Protein AF-A0A392P829-F1 (afdb_monomer_lite)

Secondary structure (DSSP, 8-state):
-HHHHHTSTTS-TT---TTS--HHHHHHTSPSSHHHHHHHHHHHHTT---GGGTT---HHHHHHHHHHHHHHHHHHHHHHHHHHHHHHHHHHHHHHHHHHHHHHHHHHHHHHHHHHHHHHHHHHHH--TT-B--SSTTTTSBTTTT-HHHHHHHHHHHHHHHHHHHHHHHHHHHHHHHHHHHHHTT--

Sequence (188 aa):
IVSLLLSYSAVDVNAINKQQETALDLADKLPYGSSALEIQEALSEYGAKYARHVGKVDEAMELKRTVSDIKHEVQSQLIQNEKTRRRVSGIAKELKKLHREAVQNTINSVTVVAVLFASIAFLAIFNLPGQYIMEGPQAGKSNIADHVGFQIFCLLNSTSLFISLAVVVVQITLVAWDTRAQRQIVSV

Radius of gyration: 49.57 Å; chains: 1; bounding box: 92×57×124 Å

pLDDT: mean 85.17, std 9.25, range [45.5, 96.69]

InterPro domains:
  IPR026961 PGG domain [PF13962] (101-184)

Foldseek 3Di:
DLLVLLVDPPDDQADADPVLFGQLNVLVPDPDDPVSVVNNVSSVVSPYDTSVCVPPDVVVVVVVVVVVVVVVVVVVVVVVVVVVVVVVVVVVVVVVVVVVVVVVVVLVVLLVVLVVLLVVLVCQQPPDPPFADCDDPRGGDGVCNPPPVVVVSNVVSVVSNVVSVVSNVVSVVVVVVVVVVVVVVVVD

Structure (mmCIF, N/CA/C/O backbone):
data_AF-A0A392P829-F1
#
_entry.id   AF-A0A392P829-F1
#
loop_
_atom_site.group_PDB
_atom_site.id
_atom_site.type_symbol
_atom_site.label_atom_id
_atom_site.label_alt_id
_atom_site.label_comp_id
_atom_site.label_asym_id
_atom_site.label_entity_id
_atom_site.label_seq_id
_atom_site.pdbx_PDB_ins_code
_atom_site.Cartn_x
_atom_site.Cartn_y
_atom_site.Cartn_z
_atom_site.occupancy
_atom_site.B_iso_or_equiv
_atom_site.auth_seq_id
_atom_site.auth_comp_id
_atom_site.auth_asym_id
_atom_site.auth_atom_id
_atom_site.pdbx_PDB_model_num
ATOM 1 N N . ILE A 1 1 ? -38.960 -25.875 75.905 1.00 76.88 1 ILE A N 1
ATOM 2 C CA . ILE A 1 1 ? -38.780 -27.120 75.108 1.00 76.88 1 ILE A CA 1
ATOM 3 C C . ILE A 1 1 ? -38.638 -26.796 73.623 1.00 76.88 1 ILE A C 1
ATOM 5 O O . ILE A 1 1 ? -37.625 -27.171 73.057 1.00 76.88 1 ILE A O 1
ATOM 9 N N . VAL A 1 2 ? -39.574 -26.058 73.008 1.00 79.75 2 VAL A N 1
ATOM 10 C CA . VAL A 1 2 ? -39.506 -25.691 71.574 1.00 79.75 2 VAL A CA 1
ATOM 11 C C . VAL A 1 2 ? -38.207 -24.956 71.213 1.00 79.75 2 VAL A C 1
ATOM 13 O O . VAL A 1 2 ? -37.485 -25.420 70.340 1.00 79.75 2 VAL A O 1
ATOM 16 N N . SER A 1 3 ? -37.823 -23.910 71.952 1.00 81.62 3 SER A N 1
ATOM 17 C CA . SER A 1 3 ? -36.565 -23.176 71.712 1.00 81.62 3 SER A CA 1
ATOM 18 C C . SER A 1 3 ? -35.307 -24.044 71.872 1.00 81.62 3 SER A C 1
ATOM 20 O O . SER A 1 3 ? -34.310 -23.825 71.197 1.00 81.62 3 SER A O 1
ATOM 22 N N . LEU A 1 4 ? -35.358 -25.067 72.737 1.00 83.56 4 LEU A N 1
ATOM 23 C CA . LEU A 1 4 ? -34.261 -26.026 72.901 1.00 83.56 4 LEU A CA 1
ATOM 24 C C . LEU A 1 4 ? -34.166 -26.958 71.687 1.00 83.56 4 LEU A C 1
ATOM 26 O O . LEU A 1 4 ? -33.070 -27.216 71.210 1.00 83.56 4 LEU A O 1
ATOM 30 N N . LEU A 1 5 ? -35.299 -27.430 71.161 1.00 83.25 5 LEU A N 1
ATOM 31 C CA . LEU A 1 5 ? -35.329 -28.247 69.945 1.00 83.25 5 LEU A CA 1
ATOM 32 C C . LEU A 1 5 ? -34.830 -27.464 68.721 1.00 83.25 5 LEU A C 1
ATOM 34 O O . LEU A 1 5 ? -34.065 -28.013 67.939 1.00 83.25 5 LEU A O 1
ATOM 38 N N . LEU A 1 6 ? -35.182 -26.179 68.604 1.00 84.38 6 LEU A N 1
ATOM 39 C CA . LEU A 1 6 ? -34.715 -25.299 67.522 1.00 84.38 6 LEU A CA 1
ATOM 40 C C . LEU A 1 6 ? -33.205 -25.009 67.576 1.00 84.38 6 LEU A C 1
ATOM 42 O O . LEU A 1 6 ? -32.605 -24.702 66.551 1.00 84.38 6 LEU A O 1
ATOM 46 N N . SER A 1 7 ? -32.569 -25.162 68.742 1.00 82.75 7 SER A N 1
ATOM 47 C CA . SER A 1 7 ? -31.115 -24.999 68.879 1.00 82.75 7 SER A CA 1
ATOM 48 C C . SER A 1 7 ? -30.298 -26.143 68.257 1.00 82.75 7 SER A C 1
ATOM 50 O O . SER A 1 7 ? -29.097 -25.991 68.028 1.00 82.75 7 SER A O 1
ATOM 52 N N . TYR A 1 8 ? -30.926 -27.287 67.957 1.00 84.81 8 TYR A N 1
ATOM 53 C CA . TYR A 1 8 ? -30.261 -28.419 67.315 1.00 8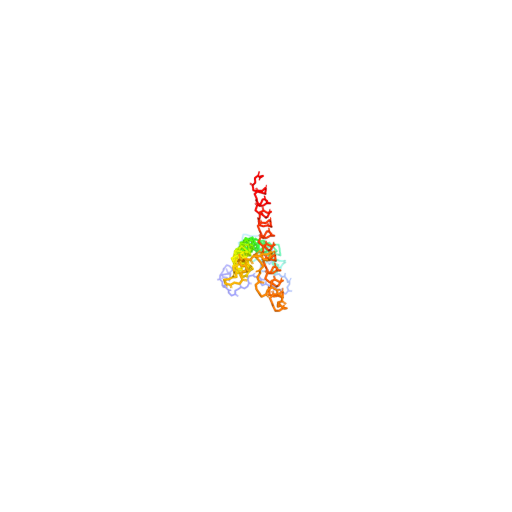4.81 8 TYR A CA 1
ATOM 54 C C . TYR A 1 8 ? -30.299 -28.284 65.790 1.00 84.81 8 TYR A C 1
ATOM 56 O O . TYR A 1 8 ? -31.361 -28.313 65.177 1.00 84.81 8 TYR A O 1
ATOM 64 N N . SER A 1 9 ? -29.124 -28.266 65.157 1.00 76.50 9 SER A N 1
ATOM 65 C CA . SER A 1 9 ? -28.976 -28.170 63.694 1.00 76.50 9 SER A CA 1
ATOM 66 C C . SER A 1 9 ? -29.565 -29.347 62.904 1.00 76.50 9 SER A C 1
ATOM 68 O O . SER A 1 9 ? -29.725 -29.249 61.691 1.00 76.50 9 SER A O 1
ATOM 70 N N . ALA A 1 10 ? -29.879 -30.461 63.571 1.00 81.06 10 ALA A N 1
ATOM 71 C CA . ALA A 1 10 ? -30.490 -31.643 62.963 1.00 81.06 10 ALA A CA 1
ATOM 72 C C . ALA A 1 10 ? -32.021 -31.543 62.820 1.00 81.06 10 ALA A C 1
ATOM 74 O O . ALA A 1 10 ? -32.633 -32.421 62.214 1.00 81.06 10 ALA A O 1
ATOM 75 N N . VAL A 1 11 ? -32.651 -30.518 63.402 1.00 82.62 11 VAL A N 1
ATOM 76 C CA . VAL A 1 11 ? -34.103 -30.335 63.350 1.00 82.62 11 VAL A CA 1
ATOM 77 C C . VAL A 1 11 ? -34.470 -29.538 62.102 1.00 82.62 11 VAL A C 1
ATOM 79 O O . VAL A 1 11 ? -34.111 -28.371 61.967 1.00 82.62 11 VAL A O 1
ATOM 82 N N . ASP A 1 12 ? -35.218 -30.163 61.192 1.00 84.44 12 ASP A N 1
ATOM 83 C CA . ASP A 1 12 ? -35.792 -29.470 60.039 1.00 84.44 12 ASP A CA 1
ATOM 84 C C . ASP A 1 12 ? -37.014 -28.645 60.470 1.00 84.44 12 ASP A C 1
ATOM 86 O O . ASP A 1 12 ? -38.116 -29.161 60.664 1.00 84.44 12 ASP A O 1
ATOM 90 N N . VAL A 1 13 ? -36.798 -27.338 60.619 1.00 83.38 13 VAL A N 1
ATOM 91 C CA . VAL A 1 13 ? -37.810 -26.352 61.031 1.00 83.38 13 VAL A CA 1
ATOM 92 C C . VAL A 1 13 ? -38.953 -26.231 60.008 1.00 83.38 13 VAL A C 1
ATOM 94 O O . VAL A 1 13 ? -40.067 -25.839 60.360 1.00 83.38 13 VAL A O 1
ATOM 97 N N . ASN A 1 14 ? -38.707 -26.598 58.748 1.00 85.44 14 ASN A N 1
ATOM 98 C CA . ASN A 1 14 ? -39.668 -26.503 57.650 1.00 85.44 14 ASN A CA 1
ATOM 99 C C . ASN A 1 14 ? -40.247 -27.867 57.238 1.00 85.44 14 ASN A C 1
ATOM 101 O O . ASN A 1 14 ? -40.863 -27.970 56.174 1.00 85.44 14 ASN A O 1
ATOM 105 N N . ALA A 1 15 ? -40.096 -28.899 58.076 1.00 84.81 15 ALA A N 1
ATOM 106 C CA . ALA A 1 15 ? -40.689 -30.209 57.840 1.00 84.81 15 ALA A CA 1
ATOM 107 C C . ALA A 1 15 ? -42.222 -30.118 57.725 1.00 84.81 15 ALA A C 1
ATOM 109 O O . ALA A 1 15 ? -42.894 -29.481 58.541 1.00 84.81 15 ALA A O 1
ATOM 110 N N . ILE A 1 16 ? -42.777 -30.790 56.714 1.00 86.62 16 ILE A N 1
ATOM 111 C CA . ILE A 1 16 ? -44.212 -30.799 56.411 1.00 86.62 16 ILE A CA 1
ATOM 112 C C . ILE A 1 16 ? -44.807 -32.143 56.848 1.00 86.62 16 ILE A C 1
ATOM 114 O O . ILE A 1 16 ? -44.311 -33.208 56.474 1.00 86.62 16 ILE A O 1
ATOM 118 N N . ASN A 1 17 ? -45.879 -32.113 57.640 1.00 87.38 17 ASN A N 1
ATOM 119 C CA . ASN A 1 17 ? -46.568 -33.324 58.093 1.00 87.38 17 ASN A CA 1
ATOM 120 C C . ASN A 1 17 ? -47.495 -33.923 56.998 1.00 87.38 17 ASN A C 1
ATOM 122 O O . ASN A 1 17 ? -47.690 -33.355 55.924 1.00 87.38 17 ASN A O 1
ATOM 126 N N . LYS A 1 18 ? -48.142 -35.070 57.273 1.00 87.56 18 LYS A N 1
ATOM 127 C CA . LYS A 1 18 ? -49.100 -35.712 56.336 1.00 87.56 18 LYS A CA 1
ATOM 128 C C . LYS A 1 18 ? -50.344 -34.862 56.017 1.00 87.56 18 LYS A C 1
ATOM 130 O O . LYS A 1 18 ? -51.079 -35.204 55.097 1.00 87.56 18 LYS A O 1
ATOM 135 N N . GLN A 1 19 ? -50.588 -33.802 56.781 1.00 83.75 19 GLN A N 1
ATOM 136 C CA . GLN A 1 19 ? -51.707 -32.870 56.625 1.00 83.75 19 GLN A CA 1
ATOM 137 C C . GLN A 1 19 ? -51.296 -31.592 55.875 1.00 83.75 19 GLN A C 1
ATOM 139 O O . GLN A 1 19 ? -52.116 -30.695 55.743 1.00 83.75 19 GLN A O 1
ATOM 144 N N . GLN A 1 20 ? -50.070 -31.533 55.334 1.00 83.81 20 GLN A N 1
ATOM 145 C CA . GLN A 1 20 ? -49.511 -30.368 54.637 1.00 83.81 20 GLN A CA 1
ATOM 146 C C . GLN A 1 20 ? -49.292 -29.142 55.537 1.00 83.81 20 GLN A C 1
ATOM 148 O O . GLN A 1 20 ? -49.464 -28.010 55.100 1.00 83.81 20 GLN A O 1
ATOM 153 N N . GLU A 1 21 ? -48.882 -29.360 56.786 1.00 87.06 21 GLU A N 1
ATOM 154 C CA . GLU A 1 21 ? -48.685 -28.294 57.775 1.00 87.06 21 GLU A CA 1
ATOM 155 C C . GLU A 1 21 ? -47.253 -28.317 58.314 1.00 87.06 21 GLU A C 1
ATOM 157 O O . GLU A 1 21 ? -46.703 -29.393 58.579 1.00 87.06 21 GLU A O 1
ATOM 162 N N . THR A 1 22 ? -46.654 -27.134 58.478 1.00 89.44 22 THR A N 1
ATOM 163 C CA . THR A 1 22 ? -45.371 -26.958 59.173 1.00 89.44 22 THR A CA 1
ATOM 164 C C . THR A 1 22 ? -45.576 -26.646 60.652 1.00 89.44 22 THR A C 1
ATOM 166 O O . THR A 1 22 ? -46.690 -26.397 61.119 1.00 89.44 22 THR A O 1
ATOM 169 N N . ALA A 1 23 ? -44.477 -26.611 61.412 1.00 87.81 23 ALA A N 1
ATOM 170 C CA . ALA A 1 23 ? -44.496 -26.184 62.810 1.00 87.81 23 ALA A CA 1
ATOM 171 C C . ALA A 1 23 ? -45.133 -24.790 62.999 1.00 87.81 23 ALA A C 1
ATOM 173 O O . ALA A 1 23 ? -45.794 -24.560 64.010 1.00 87.81 23 ALA A O 1
ATOM 174 N N . LEU A 1 24 ? -44.992 -23.889 62.016 1.00 87.44 24 LEU A N 1
ATOM 175 C CA . LEU A 1 24 ? -45.585 -22.550 62.056 1.00 87.44 24 LEU A CA 1
ATOM 176 C C . LEU A 1 24 ? -47.102 -22.570 61.791 1.00 87.44 24 LEU A C 1
ATOM 178 O O . LEU A 1 24 ? -47.838 -21.881 62.491 1.00 87.44 24 LEU A O 1
ATOM 182 N N . ASP A 1 25 ? -47.580 -23.399 60.849 1.00 87.50 25 ASP A N 1
ATOM 183 C CA . ASP A 1 25 ? -49.023 -23.602 60.611 1.00 87.50 25 ASP A CA 1
ATOM 184 C C . ASP A 1 25 ? -49.720 -24.190 61.854 1.00 87.50 25 ASP A C 1
ATOM 186 O O . ASP A 1 25 ? -50.855 -23.836 62.172 1.00 87.50 25 ASP A O 1
ATOM 190 N N . LEU A 1 26 ? -49.037 -25.082 62.580 1.00 87.06 26 LEU A N 1
ATOM 191 C CA . LEU A 1 26 ? -49.548 -25.679 63.817 1.00 87.06 26 LEU A CA 1
ATOM 192 C C . LEU A 1 26 ? -49.546 -24.689 64.987 1.00 87.06 26 LEU A C 1
ATOM 194 O O . LEU A 1 26 ? -50.484 -24.692 65.783 1.00 87.06 26 LEU A O 1
ATOM 198 N N . ALA A 1 27 ? -48.523 -23.837 65.085 1.00 86.44 27 ALA A N 1
ATOM 199 C CA . ALA A 1 27 ? -48.444 -22.805 66.115 1.00 86.44 27 ALA A CA 1
ATOM 200 C C . ALA A 1 27 ? -49.559 -21.753 65.973 1.00 86.44 27 ALA A C 1
ATOM 202 O O . ALA A 1 27 ? -50.064 -21.270 66.981 1.00 86.44 27 ALA A O 1
ATOM 203 N N . ASP A 1 28 ? -49.990 -21.455 64.744 1.00 85.62 28 ASP A N 1
ATOM 204 C CA . ASP A 1 28 ? -51.083 -20.513 64.453 1.00 85.62 28 ASP A CA 1
ATOM 205 C C . ASP A 1 28 ? -52.478 -21.033 64.835 1.00 85.62 28 ASP A C 1
ATOM 207 O O . ASP A 1 28 ? -53.409 -20.263 65.050 1.00 85.62 28 ASP A O 1
ATOM 211 N N . LYS A 1 29 ? -52.626 -22.353 64.984 1.00 86.31 29 LYS A N 1
ATOM 212 C CA . LYS A 1 29 ? -53.879 -22.988 65.423 1.00 86.31 29 LYS A CA 1
ATOM 213 C C . LYS A 1 29 ? -54.013 -23.097 66.940 1.00 86.31 29 LYS A C 1
ATOM 215 O O . LYS A 1 29 ? -55.047 -23.566 67.424 1.00 86.31 29 LYS A O 1
ATOM 220 N N . LEU A 1 30 ? -52.978 -22.730 67.695 1.00 83.75 30 LEU A N 1
ATOM 221 C CA . LEU A 1 30 ? -53.036 -22.747 69.152 1.00 83.75 30 LEU A CA 1
ATOM 222 C C . LEU A 1 30 ? -53.968 -21.633 69.658 1.00 83.75 30 LEU A C 1
ATOM 224 O O . LEU A 1 30 ? -54.025 -20.555 69.069 1.00 83.75 30 LEU A O 1
ATOM 228 N N . PRO A 1 31 ? -54.707 -21.865 70.757 1.00 78.31 31 PRO A N 1
ATOM 229 C CA . PRO A 1 31 ? -55.539 -20.829 71.353 1.00 78.31 31 PRO A CA 1
ATOM 230 C C . PRO A 1 31 ? -54.678 -19.629 71.766 1.00 78.31 31 PRO A C 1
ATOM 232 O O . PRO A 1 31 ? -53.602 -19.801 72.342 1.00 78.31 31 PRO A O 1
ATOM 235 N N . TYR A 1 32 ? -55.168 -18.419 71.479 1.00 72.38 32 TYR A N 1
ATOM 236 C CA . TYR A 1 32 ? -54.452 -17.173 71.752 1.00 72.38 32 TYR A CA 1
ATOM 237 C C . TYR A 1 32 ? -53.998 -17.090 73.215 1.00 72.38 32 TYR A C 1
ATOM 239 O O . TYR A 1 32 ? -54.808 -17.057 74.141 1.00 72.38 32 TYR A O 1
ATOM 247 N N . GLY A 1 33 ? -52.682 -17.030 73.404 1.00 77.19 33 GLY A N 1
ATOM 248 C CA . GLY A 1 33 ? -52.022 -16.902 74.696 1.00 77.19 33 GLY A CA 1
ATOM 249 C C . GLY A 1 33 ? -50.576 -16.447 74.512 1.00 77.19 33 GLY A C 1
ATOM 250 O O . GLY A 1 33 ? -50.010 -16.600 73.429 1.00 77.19 33 GLY A O 1
ATOM 251 N N . SER A 1 34 ? -49.968 -15.900 75.568 1.00 76.75 34 SER A N 1
ATOM 252 C CA . SER A 1 34 ? -48.567 -15.443 75.555 1.00 76.75 34 SER A CA 1
ATOM 253 C C . SER A 1 34 ? -47.605 -16.536 75.082 1.00 76.75 34 SER A C 1
ATOM 255 O O . SER A 1 34 ? -46.725 -16.279 74.270 1.00 76.75 34 SER A O 1
ATOM 257 N N . SER A 1 35 ? -47.848 -17.784 75.485 1.00 79.44 35 SER A N 1
ATOM 258 C CA . SER A 1 35 ? -47.040 -18.932 75.069 1.00 79.44 35 SER A CA 1
ATOM 259 C C . SER A 1 35 ? -47.159 -19.275 73.579 1.00 79.44 35 SER A C 1
ATOM 261 O O . SER A 1 35 ? -46.200 -19.778 73.007 1.00 79.44 35 SER A O 1
ATOM 263 N N . ALA A 1 36 ? -48.302 -19.019 72.932 1.00 82.19 36 ALA A N 1
ATOM 264 C CA . ALA A 1 36 ? -48.454 -19.259 71.493 1.00 82.19 36 ALA A CA 1
ATOM 265 C C . ALA A 1 36 ? -47.659 -18.227 70.676 1.00 82.19 36 ALA A C 1
ATOM 267 O O . ALA A 1 36 ? -46.981 -18.597 69.720 1.00 82.19 36 ALA A O 1
ATOM 268 N N . LEU A 1 37 ? -47.674 -16.962 71.113 1.00 82.88 37 LEU A N 1
ATOM 269 C CA . LEU A 1 37 ? -46.888 -15.884 70.507 1.00 82.88 37 LEU A CA 1
ATOM 270 C C . LEU A 1 37 ? -45.381 -16.126 70.651 1.00 82.88 37 LEU A C 1
ATOM 272 O O . LEU A 1 37 ? -44.668 -16.038 69.659 1.00 82.88 37 LEU A O 1
ATOM 276 N N . GLU A 1 38 ? -44.909 -16.516 71.839 1.00 84.81 38 GLU A N 1
ATOM 277 C CA . GLU A 1 38 ? -43.493 -16.854 72.066 1.00 84.81 38 GLU A CA 1
ATOM 278 C C . GLU A 1 38 ? -43.026 -18.023 71.181 1.00 84.81 38 GLU A C 1
ATOM 280 O O . GLU A 1 38 ? -41.905 -18.027 70.673 1.00 84.81 38 GLU A O 1
ATOM 285 N N . ILE A 1 39 ? -43.890 -19.022 70.963 1.00 85.31 39 ILE A N 1
ATOM 286 C CA . ILE A 1 39 ? -43.594 -20.157 70.080 1.00 85.31 39 ILE A CA 1
ATOM 287 C C . ILE A 1 39 ? -43.548 -19.713 68.613 1.00 85.31 39 ILE A C 1
ATOM 289 O O . ILE A 1 39 ? -42.640 -20.122 67.891 1.00 85.31 39 ILE A O 1
ATOM 293 N N . GLN A 1 40 ? -44.494 -18.885 68.163 1.00 85.62 40 GLN A N 1
ATOM 294 C CA . GLN A 1 40 ? -44.505 -18.353 66.797 1.00 85.62 40 GLN A CA 1
ATOM 295 C C . GLN A 1 40 ? -43.294 -17.460 66.518 1.00 85.62 40 GLN A C 1
ATOM 297 O O . GLN A 1 40 ? -42.677 -17.585 65.461 1.00 85.62 40 GLN A O 1
ATOM 302 N N . GLU A 1 41 ? -42.935 -16.597 67.466 1.00 84.75 41 GLU A N 1
ATOM 303 C CA . GLU A 1 41 ? -41.777 -15.713 67.367 1.00 84.75 41 GLU A CA 1
ATOM 304 C C . GLU A 1 41 ? -40.480 -16.525 67.289 1.00 84.75 41 GLU A C 1
ATOM 306 O O . GLU A 1 41 ? -39.714 -16.353 66.341 1.00 84.75 41 GLU A O 1
ATOM 311 N N . ALA A 1 42 ? -40.295 -17.500 68.187 1.00 85.75 42 ALA A N 1
ATOM 312 C CA . ALA A 1 42 ? -39.140 -18.394 68.152 1.00 85.75 42 ALA A CA 1
ATOM 313 C C . ALA A 1 42 ? -39.072 -19.211 66.848 1.00 85.75 42 ALA A C 1
ATOM 315 O O . ALA A 1 42 ? -38.002 -19.384 66.276 1.00 85.75 42 ALA A O 1
ATOM 316 N N . LEU A 1 43 ? -40.200 -19.705 66.329 1.00 86.88 43 LEU A N 1
ATOM 317 C CA . LEU A 1 43 ? -40.224 -20.410 65.043 1.00 86.88 43 LEU A CA 1
ATOM 318 C C . LEU A 1 43 ? -39.859 -19.477 63.877 1.00 86.88 43 LEU A C 1
ATOM 320 O O . LEU A 1 43 ? -39.084 -19.864 63.002 1.00 86.88 43 LEU A O 1
ATOM 324 N N . SER A 1 44 ? -40.370 -18.245 63.873 1.00 84.94 44 SER A N 1
ATOM 325 C CA . SER A 1 44 ? -40.066 -17.248 62.842 1.00 84.94 44 SER A CA 1
ATOM 326 C C . SER A 1 44 ? -38.596 -16.821 62.862 1.00 84.94 44 SER A C 1
ATOM 328 O O . SER A 1 44 ? -37.996 -16.655 61.800 1.00 84.94 44 SER A O 1
ATOM 330 N N . GLU A 1 45 ? -38.002 -16.664 64.046 1.00 84.81 45 GLU A N 1
ATOM 331 C CA . GLU A 1 45 ? -36.594 -16.291 64.222 1.00 84.81 45 GLU A CA 1
ATOM 332 C C . GLU A 1 45 ? -35.646 -17.357 63.649 1.00 84.81 45 GLU A C 1
ATOM 334 O O . GLU A 1 45 ? -34.650 -17.034 63.003 1.00 84.81 45 GLU A O 1
ATOM 339 N N . TYR A 1 46 ? -36.012 -18.635 63.782 1.00 83.88 46 TYR A N 1
ATOM 340 C CA . TYR A 1 46 ? -35.269 -19.768 63.219 1.00 83.88 46 TYR A CA 1
ATOM 341 C C . TYR A 1 46 ? -35.637 -20.082 61.754 1.00 83.88 46 TYR A C 1
ATOM 343 O O . TYR A 1 46 ? -35.251 -21.121 61.217 1.00 83.88 46 TYR A O 1
ATOM 351 N N . GLY A 1 47 ? -36.357 -19.183 61.071 1.00 81.69 47 GLY A N 1
ATOM 352 C CA . GLY A 1 47 ? -36.637 -19.285 59.637 1.00 81.69 47 GLY A CA 1
ATOM 353 C C . GLY A 1 47 ? -37.740 -20.282 59.262 1.00 81.69 47 GLY A C 1
ATOM 354 O O . GLY A 1 47 ? -37.761 -20.759 58.119 1.00 81.69 47 GLY A O 1
ATOM 355 N N . ALA A 1 48 ? -38.651 -20.597 60.192 1.00 84.50 48 ALA A N 1
ATOM 356 C CA . ALA A 1 48 ? -39.854 -21.366 59.891 1.00 84.50 48 ALA A CA 1
ATOM 357 C C . ALA A 1 48 ? -40.737 -20.613 58.893 1.00 84.50 48 ALA A C 1
ATOM 359 O O . ALA A 1 48 ? -40.983 -19.412 59.012 1.00 84.50 48 ALA A O 1
ATOM 360 N N . LYS A 1 49 ? -41.261 -21.336 57.912 1.00 84.50 49 LYS A N 1
ATOM 361 C CA . LYS A 1 49 ? -42.211 -20.838 56.923 1.00 84.50 49 LYS A CA 1
ATOM 362 C C . LYS A 1 49 ? -43.492 -21.658 57.011 1.00 84.50 49 LYS A C 1
ATOM 364 O O . LYS A 1 49 ? -43.469 -22.843 57.331 1.00 84.50 49 LYS A O 1
ATOM 369 N N . TYR A 1 50 ? -44.619 -21.038 56.679 1.00 83.12 50 TYR A N 1
ATOM 370 C CA . TYR A 1 50 ? -45.867 -21.764 56.425 1.00 83.12 50 TYR A CA 1
ATOM 371 C C . TYR A 1 50 ? -45.674 -22.748 55.263 1.00 83.12 50 TYR A C 1
ATOM 373 O O . TYR A 1 50 ? -44.961 -22.415 54.311 1.00 83.12 50 TYR A O 1
ATOM 381 N N . ALA A 1 51 ? -46.346 -23.902 55.278 1.00 80.88 51 ALA A N 1
ATOM 382 C CA . ALA A 1 51 ? -46.193 -24.957 54.268 1.00 80.88 51 ALA A CA 1
ATOM 383 C C . ALA A 1 51 ? -46.318 -24.441 52.824 1.00 80.88 51 ALA A C 1
ATOM 385 O O . ALA A 1 51 ? -45.535 -24.803 51.951 1.00 80.88 51 ALA A O 1
ATOM 386 N N . ARG A 1 52 ? -47.227 -23.486 52.583 1.00 75.38 52 ARG A N 1
ATOM 387 C CA . ARG A 1 52 ? -47.438 -22.816 51.281 1.00 75.38 52 ARG A CA 1
ATOM 388 C C . ARG A 1 52 ? -46.254 -21.984 50.756 1.00 75.38 52 ARG A C 1
ATOM 390 O O . ARG A 1 52 ? -46.295 -21.543 49.603 1.00 75.38 52 ARG A O 1
ATOM 397 N N . HIS A 1 53 ? -45.261 -21.709 51.600 1.00 72.50 53 HIS A N 1
ATOM 398 C CA . HIS A 1 53 ? -44.060 -20.918 51.310 1.00 72.50 53 HIS A CA 1
ATOM 399 C C . HIS A 1 53 ? -42.763 -21.733 51.461 1.00 72.50 53 HIS A C 1
ATOM 401 O O . HIS A 1 53 ? -41.691 -21.239 51.107 1.00 72.50 53 HIS A O 1
ATOM 407 N N . VAL A 1 54 ? -42.839 -22.970 51.963 1.00 74.94 54 VAL A N 1
ATOM 408 C CA . VAL A 1 54 ? -41.712 -23.910 51.969 1.00 74.94 54 VAL A CA 1
ATOM 409 C C . VAL A 1 54 ? -41.463 -24.373 50.530 1.00 74.94 54 VAL A C 1
ATOM 411 O O . VAL A 1 54 ? -42.386 -24.773 49.830 1.00 74.94 54 VAL A O 1
ATOM 414 N N . GLY A 1 55 ? -40.222 -24.256 50.051 1.00 65.00 55 GLY A N 1
ATOM 415 C CA . GLY A 1 55 ? -39.838 -24.655 48.688 1.00 65.00 55 GLY A CA 1
ATOM 416 C C . GLY A 1 55 ? -40.187 -23.663 47.570 1.00 65.00 55 GLY A C 1
ATOM 417 O O . GLY A 1 55 ? -39.734 -23.852 46.445 1.00 65.00 55 GLY A O 1
ATOM 418 N N . LYS A 1 56 ? -40.914 -22.571 47.855 1.00 65.25 56 LYS A N 1
ATOM 419 C CA . LYS A 1 56 ? -41.026 -21.440 46.920 1.00 65.25 56 LYS A CA 1
ATOM 420 C C . LYS A 1 56 ? -39.740 -20.626 46.977 1.00 65.25 56 LYS A C 1
ATOM 422 O O . LYS A 1 56 ? -39.558 -19.790 47.864 1.00 65.25 56 LYS A O 1
ATOM 427 N N . VAL A 1 57 ? -38.825 -20.921 46.060 1.00 62.66 57 VAL A N 1
ATOM 428 C CA . VAL A 1 57 ? -37.719 -20.015 45.747 1.00 62.66 57 VAL A CA 1
ATOM 429 C C . VAL A 1 57 ? -38.344 -18.739 45.191 1.00 62.66 57 VAL A C 1
ATOM 431 O O . VAL A 1 57 ? -39.290 -18.803 44.408 1.00 62.66 57 VAL A O 1
ATOM 434 N N . ASP A 1 58 ? -37.892 -17.580 45.658 1.00 71.56 58 ASP A N 1
ATOM 435 C CA . ASP A 1 58 ? -38.411 -16.296 45.195 1.00 71.56 58 ASP A CA 1
ATOM 436 C C . ASP A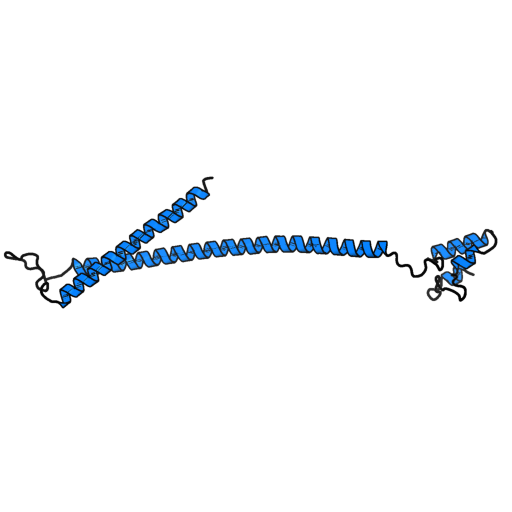 1 58 ? -37.947 -16.092 43.743 1.00 71.56 58 ASP A C 1
ATOM 438 O O . ASP A 1 58 ? -36.859 -15.571 43.494 1.00 71.56 58 ASP A O 1
ATOM 442 N N . GLU A 1 59 ? -38.733 -16.585 42.778 1.00 71.88 59 GLU A N 1
ATOM 443 C CA . GLU A 1 59 ? -38.445 -16.547 41.334 1.00 71.88 59 GLU A CA 1
ATOM 444 C C . GLU A 1 59 ? -38.079 -15.127 40.874 1.00 71.88 59 GLU A C 1
ATOM 446 O O . GLU A 1 59 ? -37.232 -14.934 40.001 1.00 71.88 59 GLU A O 1
ATOM 451 N N . ALA A 1 60 ? -38.657 -14.109 41.520 1.00 74.12 60 ALA A N 1
ATOM 452 C CA . ALA A 1 60 ? -38.333 -12.712 41.274 1.00 74.12 60 ALA A CA 1
ATOM 453 C C . ALA A 1 60 ? -36.900 -12.350 41.701 1.00 74.12 60 ALA A C 1
ATOM 455 O O . ALA A 1 60 ? -36.253 -11.523 41.054 1.00 74.12 60 ALA A O 1
ATOM 456 N N . MET A 1 61 ? -36.385 -12.945 42.779 1.00 76.81 61 MET A N 1
ATOM 457 C CA . MET A 1 61 ? -35.013 -12.741 43.245 1.00 76.81 61 MET A CA 1
ATOM 458 C C . MET A 1 61 ? -33.997 -13.469 42.355 1.00 76.81 61 MET A C 1
ATOM 460 O O . MET A 1 61 ? -32.956 -12.888 42.042 1.00 76.81 61 MET A O 1
ATOM 464 N N . GLU A 1 62 ? -34.291 -14.691 41.903 1.00 82.44 62 GLU A N 1
ATOM 465 C CA . GLU A 1 62 ? -33.430 -15.406 40.947 1.00 82.44 62 GLU A CA 1
ATOM 466 C C . GLU A 1 62 ? -33.382 -14.697 39.596 1.00 82.44 62 GLU A C 1
ATOM 468 O O . GLU A 1 62 ? -32.294 -14.410 39.099 1.00 82.44 62 GLU A O 1
ATOM 473 N N . LEU A 1 63 ? -34.538 -14.290 39.062 1.00 86.19 63 LEU A N 1
ATOM 474 C CA . LEU A 1 63 ? -34.602 -13.515 37.826 1.00 86.19 63 LEU A CA 1
ATOM 475 C C . LEU A 1 63 ? -33.797 -12.214 37.939 1.00 86.19 63 LEU A C 1
ATOM 477 O O . LEU A 1 63 ? -33.049 -11.869 37.026 1.00 86.19 63 LEU A O 1
ATOM 481 N N . LYS A 1 64 ? -33.893 -11.498 39.068 1.00 87.19 64 LYS A N 1
ATOM 482 C CA . LYS A 1 64 ? -33.086 -10.291 39.317 1.00 87.19 64 LYS A CA 1
ATOM 483 C C . LYS A 1 64 ? -31.586 -10.580 39.313 1.00 87.19 64 LYS A C 1
ATOM 485 O O . LYS A 1 64 ? -30.835 -9.769 38.772 1.00 87.19 64 LYS A O 1
ATOM 490 N N . ARG A 1 65 ? -31.148 -11.707 39.887 1.00 86.94 65 ARG A N 1
ATOM 491 C CA . ARG A 1 65 ? -29.739 -12.128 39.835 1.00 86.94 65 ARG A CA 1
ATOM 492 C C . ARG A 1 65 ? -29.313 -12.415 38.403 1.00 86.94 65 ARG A C 1
ATOM 494 O O . ARG A 1 65 ? -28.368 -11.792 37.937 1.00 86.94 65 ARG A O 1
ATOM 501 N N . THR A 1 66 ? -30.072 -13.224 37.667 1.00 89.75 66 THR A N 1
ATOM 502 C CA . THR A 1 66 ? -29.766 -13.544 36.266 1.00 89.75 66 THR A CA 1
ATOM 503 C C . THR A 1 66 ? -29.714 -12.293 35.388 1.00 89.75 66 THR A C 1
ATOM 505 O O . THR A 1 66 ? -28.798 -12.136 34.585 1.00 89.75 66 THR A O 1
ATOM 508 N N . VAL A 1 67 ? -30.649 -11.352 35.559 1.00 94.06 67 VAL A N 1
ATOM 509 C CA . VAL A 1 67 ? -30.641 -10.071 34.830 1.00 94.06 67 VAL A CA 1
ATOM 510 C C . VAL A 1 67 ? -29.422 -9.223 35.203 1.00 94.06 67 VAL A C 1
ATOM 512 O O . VAL A 1 67 ? -28.833 -8.579 34.333 1.00 94.06 67 VAL A O 1
ATOM 515 N N . SER A 1 68 ? -29.020 -9.223 36.476 1.00 94.25 68 SER A N 1
ATOM 516 C CA . SER A 1 68 ? -27.810 -8.533 36.931 1.00 94.25 68 SER A CA 1
ATOM 517 C C . SER A 1 68 ? -26.543 -9.139 36.320 1.00 94.25 68 SER A C 1
ATOM 519 O O . SER A 1 68 ? -25.683 -8.395 35.845 1.00 94.25 68 SER A O 1
ATOM 521 N N . ASP A 1 69 ? -26.454 -10.467 36.267 1.00 94.62 69 ASP A N 1
ATOM 522 C CA . ASP A 1 69 ? -25.314 -11.186 35.694 1.00 94.62 69 ASP A CA 1
ATOM 523 C C . ASP A 1 69 ? -25.206 -10.932 34.186 1.00 94.62 69 ASP A C 1
ATOM 525 O O . ASP A 1 69 ? -24.142 -10.555 33.692 1.00 94.62 69 ASP A O 1
ATOM 529 N N . ILE A 1 70 ? -26.329 -11.014 33.460 1.00 94.75 70 ILE A N 1
ATOM 530 C CA . ILE A 1 70 ? -26.392 -10.679 32.029 1.00 94.75 70 ILE A CA 1
ATOM 531 C C . ILE A 1 70 ? -25.954 -9.231 31.798 1.00 94.75 70 ILE A C 1
ATOM 533 O O . ILE A 1 70 ? -25.168 -8.957 30.892 1.00 94.75 70 ILE A O 1
ATOM 537 N N . LYS A 1 71 ? -26.435 -8.287 32.615 1.00 94.56 71 LYS A N 1
ATOM 538 C CA . LYS A 1 71 ? -26.057 -6.874 32.493 1.00 94.56 71 LYS A CA 1
ATOM 539 C C . LYS A 1 71 ? -24.547 -6.689 32.638 1.00 94.56 71 LYS A C 1
ATOM 541 O O . LYS A 1 71 ? -23.951 -5.957 31.846 1.00 94.56 71 LYS A O 1
ATOM 546 N N . HIS A 1 72 ? -23.938 -7.329 33.632 1.00 94.38 72 HIS A N 1
ATOM 547 C CA . HIS A 1 72 ? -22.503 -7.217 33.868 1.00 94.38 72 HIS A CA 1
ATOM 548 C C . HIS A 1 72 ? -21.690 -7.852 32.728 1.00 94.38 72 HIS A C 1
ATOM 550 O O . HIS A 1 72 ? -20.711 -7.269 32.257 1.00 94.38 72 HIS A O 1
ATOM 556 N N . GLU A 1 73 ? -22.118 -9.015 32.240 1.00 94.06 73 GLU A N 1
ATOM 557 C CA . GLU A 1 73 ? -21.477 -9.714 31.126 1.00 94.06 73 GLU A CA 1
ATOM 558 C C . GLU A 1 73 ? -21.544 -8.888 29.830 1.00 94.06 73 GLU A C 1
ATOM 560 O O . GLU A 1 73 ? -20.521 -8.650 29.188 1.00 94.06 73 GLU A O 1
ATOM 565 N N . VAL A 1 74 ? -22.713 -8.332 29.491 1.00 96.06 74 VAL A N 1
ATOM 566 C CA . VAL A 1 74 ? -22.879 -7.459 28.315 1.00 96.06 74 VAL A CA 1
ATOM 567 C C . VAL A 1 74 ? -21.991 -6.215 28.411 1.00 96.06 74 VAL A C 1
ATOM 569 O O . VAL A 1 74 ? -21.360 -5.831 27.425 1.00 96.06 74 VAL A O 1
ATOM 572 N N . GLN A 1 75 ? -21.884 -5.589 29.587 1.00 94.44 75 GLN A N 1
ATOM 573 C CA . GLN A 1 75 ? -20.979 -4.451 29.783 1.00 94.44 75 GLN A CA 1
ATOM 574 C C . GLN A 1 75 ? -19.510 -4.842 29.574 1.00 94.44 75 GLN A C 1
ATOM 576 O O . GLN A 1 75 ? -18.776 -4.120 28.894 1.00 94.44 75 GLN A O 1
ATOM 581 N N . SER A 1 76 ? -19.091 -5.997 30.097 1.00 94.50 76 SER A N 1
ATOM 582 C CA . SER A 1 76 ? -17.747 -6.539 29.869 1.00 94.50 76 SER A CA 1
ATOM 583 C C . SER A 1 76 ? -17.485 -6.751 28.375 1.00 94.50 76 SER A C 1
ATOM 585 O O . SER A 1 76 ? -16.476 -6.274 27.846 1.00 94.50 76 SER A O 1
ATOM 587 N N . GLN A 1 77 ? -18.428 -7.371 27.661 1.00 95.31 77 GLN A N 1
ATOM 588 C CA . GLN A 1 77 ? -18.325 -7.611 26.222 1.00 95.31 77 GLN A CA 1
ATOM 589 C C . GLN A 1 77 ? -18.234 -6.315 25.418 1.00 95.31 77 GLN A C 1
ATOM 591 O O . GLN A 1 77 ? -17.399 -6.225 24.519 1.00 95.31 77 GLN A O 1
ATOM 596 N N . LEU A 1 78 ? -19.021 -5.287 25.751 1.00 95.75 78 LEU A N 1
ATOM 597 C CA . LEU A 1 78 ? -18.940 -3.983 25.085 1.00 95.75 78 LEU A CA 1
ATOM 598 C C . LEU A 1 78 ? -17.554 -3.347 25.250 1.00 95.75 78 LEU A C 1
ATOM 600 O O . LEU A 1 78 ? -16.970 -2.890 24.266 1.00 95.75 78 LEU A O 1
ATOM 604 N N . ILE A 1 79 ? -16.987 -3.384 26.460 1.00 94.31 79 ILE A N 1
ATOM 605 C CA . ILE A 1 79 ? -15.639 -2.861 26.734 1.00 94.31 79 ILE A CA 1
ATOM 606 C C . ILE A 1 79 ? -14.576 -3.656 25.959 1.00 94.31 79 ILE A C 1
ATOM 608 O O . ILE A 1 79 ? -13.651 -3.073 25.385 1.00 94.31 79 ILE A O 1
ATOM 612 N N . GLN A 1 80 ? -14.686 -4.987 25.920 1.00 94.56 80 GLN A N 1
ATOM 613 C CA . GLN A 1 80 ? -13.772 -5.838 25.149 1.00 94.56 80 GLN A CA 1
ATOM 614 C C . GLN A 1 80 ? -13.883 -5.580 23.643 1.00 94.56 80 GLN A C 1
ATOM 616 O O . GLN A 1 80 ? -12.865 -5.521 22.947 1.00 94.56 80 GLN A O 1
ATOM 621 N N . ASN A 1 81 ? -15.098 -5.375 23.136 1.00 94.44 81 ASN A N 1
ATOM 622 C CA . ASN A 1 81 ? -15.344 -5.089 21.729 1.00 94.44 81 ASN A CA 1
ATOM 623 C C . ASN A 1 81 ? -14.772 -3.717 21.344 1.00 94.44 81 ASN A C 1
ATOM 625 O O . ASN A 1 81 ? -14.07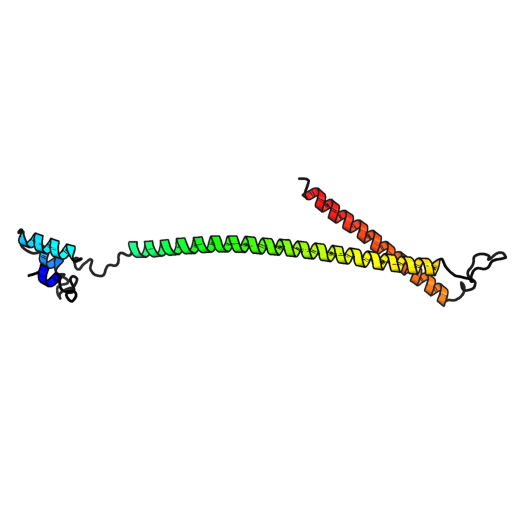4 -3.601 20.338 1.00 94.44 81 ASN A O 1
ATOM 629 N N . GLU A 1 82 ? -14.931 -2.699 22.195 1.00 94.12 82 GLU A N 1
ATOM 630 C CA . GLU A 1 82 ? -14.313 -1.388 21.981 1.00 94.12 82 GLU A CA 1
ATOM 631 C C . GLU A 1 82 ? -12.777 -1.474 21.954 1.00 94.12 82 GLU A C 1
ATOM 633 O O . GLU A 1 82 ? -12.136 -0.944 21.039 1.00 94.12 82 GLU A O 1
ATOM 638 N N . LYS A 1 83 ? -12.166 -2.188 22.911 1.00 94.06 83 LYS A N 1
ATOM 639 C CA . LYS A 1 83 ? -10.710 -2.425 22.933 1.00 94.06 83 LYS A CA 1
ATOM 640 C C . LYS A 1 83 ? -10.241 -3.145 21.669 1.00 94.06 83 LYS A C 1
ATOM 642 O O . LYS A 1 83 ? -9.245 -2.741 21.065 1.00 94.06 83 LYS A O 1
ATOM 647 N N . THR A 1 84 ? -10.967 -4.178 21.250 1.00 94.38 84 THR A N 1
ATOM 648 C CA . THR A 1 84 ? -10.675 -4.941 20.030 1.00 94.38 84 THR A CA 1
ATOM 649 C C . THR A 1 84 ? -10.777 -4.050 18.799 1.00 94.38 84 THR A C 1
ATOM 651 O O . THR A 1 84 ? -9.838 -3.995 18.009 1.00 94.38 84 THR A O 1
ATOM 654 N N . ARG A 1 85 ? -11.845 -3.257 18.673 1.00 93.50 85 ARG A N 1
ATOM 655 C CA . ARG A 1 85 ? -12.035 -2.309 17.569 1.00 93.50 85 ARG A CA 1
ATOM 656 C C . ARG A 1 85 ? -10.900 -1.288 17.490 1.00 93.50 85 ARG A C 1
ATOM 658 O O . ARG A 1 85 ? -10.409 -1.016 16.395 1.00 93.50 85 ARG A O 1
ATOM 665 N N . ARG A 1 86 ? -10.439 -0.751 18.627 1.00 93.19 86 ARG A N 1
ATOM 666 C CA . ARG A 1 86 ? -9.283 0.165 18.666 1.00 93.19 86 ARG A CA 1
ATOM 667 C C . ARG A 1 86 ? -7.999 -0.518 18.188 1.00 93.19 86 ARG A C 1
ATOM 669 O O . ARG A 1 86 ? -7.286 0.063 17.373 1.00 93.19 86 ARG A O 1
ATOM 676 N N . ARG A 1 87 ? -7.726 -1.752 18.628 1.00 92.75 87 ARG A N 1
ATOM 677 C CA . ARG A 1 87 ? -6.561 -2.535 18.170 1.00 92.75 87 ARG A CA 1
ATOM 678 C C . ARG A 1 87 ? -6.621 -2.828 16.675 1.00 92.75 87 ARG A C 1
ATOM 680 O O . ARG A 1 87 ? -5.649 -2.568 15.977 1.00 92.75 87 ARG A O 1
ATOM 687 N N . VAL A 1 88 ? -7.764 -3.296 16.178 1.00 94.25 88 VAL A N 1
ATOM 688 C CA . VAL A 1 88 ? -7.978 -3.574 14.749 1.00 94.25 88 VAL A CA 1
ATOM 689 C C . VAL A 1 88 ? -7.806 -2.305 13.914 1.00 94.25 88 VAL A C 1
ATOM 691 O O . VAL A 1 88 ? -7.146 -2.339 12.880 1.00 94.25 88 VAL A O 1
ATOM 694 N N . SER A 1 89 ? -8.316 -1.160 14.382 1.00 92.69 89 SER A N 1
ATOM 695 C CA . SER A 1 89 ? -8.081 0.129 13.720 1.00 92.69 89 SER A CA 1
ATOM 696 C C . SER A 1 89 ? -6.597 0.515 13.704 1.00 92.69 89 SER A C 1
ATOM 698 O O . SER A 1 89 ? -6.118 1.010 12.686 1.00 92.69 89 SER A O 1
ATOM 700 N N . GLY A 1 90 ? -5.862 0.261 14.792 1.00 92.62 90 GLY A N 1
ATOM 701 C CA . GLY A 1 90 ? -4.410 0.443 14.845 1.00 92.62 90 GLY A CA 1
ATOM 702 C C . GLY A 1 90 ? -3.679 -0.432 13.826 1.00 92.62 90 GLY A C 1
ATOM 703 O O . GLY A 1 90 ? -2.896 0.083 13.035 1.00 92.62 90 GLY A O 1
ATOM 704 N N . ILE A 1 91 ? -4.015 -1.724 13.767 1.00 92.44 91 ILE A N 1
ATOM 705 C CA . ILE A 1 91 ? -3.451 -2.667 12.790 1.00 92.44 91 ILE A CA 1
ATOM 706 C C . ILE A 1 91 ? -3.725 -2.187 11.363 1.00 92.44 91 ILE A C 1
ATOM 708 O O . ILE A 1 91 ? -2.805 -2.129 10.557 1.00 92.44 91 ILE A O 1
ATOM 712 N N . ALA A 1 92 ? -4.960 -1.782 11.051 1.00 91.62 92 ALA A N 1
ATOM 713 C CA . ALA A 1 92 ? -5.314 -1.282 9.724 1.00 91.62 92 ALA A CA 1
ATOM 714 C C . ALA A 1 92 ? -4.517 -0.022 9.332 1.00 91.62 92 ALA A C 1
ATOM 716 O O . ALA A 1 92 ? -4.128 0.127 8.171 1.00 91.62 92 ALA A O 1
ATOM 717 N N . LYS A 1 93 ? -4.242 0.876 10.289 1.00 91.75 93 LYS A N 1
ATOM 718 C CA . LYS A 1 93 ? -3.396 2.060 10.064 1.00 91.75 93 LYS A CA 1
ATOM 719 C C . LYS A 1 93 ? -1.949 1.673 9.764 1.00 91.75 93 LYS A C 1
ATOM 721 O O . LYS A 1 93 ? -1.394 2.181 8.792 1.00 91.75 93 LYS A O 1
ATOM 726 N N . GLU A 1 94 ? -1.369 0.764 10.545 1.00 93.25 94 GLU A N 1
ATOM 727 C CA . GLU A 1 94 ? -0.007 0.267 10.311 1.00 93.25 94 GLU A CA 1
ATOM 728 C C . GLU A 1 94 ? 0.101 -0.458 8.964 1.00 93.25 94 GLU A C 1
ATOM 730 O O . GLU A 1 94 ? 1.021 -0.201 8.196 1.00 93.25 94 GLU A O 1
ATOM 735 N N . LEU A 1 95 ? -0.890 -1.276 8.601 1.00 91.31 95 LEU A N 1
ATOM 736 C CA . LEU A 1 95 ? -0.939 -1.955 7.302 1.00 91.31 95 LEU A CA 1
ATOM 737 C C . LEU A 1 95 ? -0.973 -0.959 6.135 1.00 91.31 95 LEU A C 1
ATOM 739 O O . LEU A 1 95 ? -0.249 -1.120 5.153 1.00 91.31 95 LEU A O 1
ATOM 743 N N . LYS A 1 96 ? -1.770 0.110 6.255 1.00 86.88 96 LYS A N 1
ATOM 744 C CA . LYS A 1 96 ? -1.817 1.187 5.255 1.00 86.88 96 LYS A CA 1
ATOM 745 C C . LYS A 1 96 ? -0.479 1.924 5.153 1.00 86.88 96 LYS A C 1
ATOM 747 O O . LYS A 1 96 ? -0.063 2.275 4.050 1.00 86.88 96 LYS A O 1
ATOM 752 N N . LYS A 1 97 ? 0.193 2.153 6.284 1.00 90.50 97 LYS A N 1
ATOM 753 C CA . LYS A 1 97 ? 1.519 2.776 6.331 1.00 90.50 97 LYS A CA 1
ATOM 754 C C . LYS A 1 97 ? 2.566 1.893 5.652 1.00 90.50 97 LYS A C 1
ATOM 756 O O . LYS A 1 97 ? 3.245 2.372 4.752 1.00 90.50 97 LYS A O 1
ATOM 761 N N . LEU A 1 98 ? 2.616 0.607 5.996 1.00 90.56 98 LEU A N 1
ATOM 762 C CA . LEU A 1 98 ? 3.519 -0.366 5.379 1.00 90.56 98 LEU A CA 1
ATOM 763 C C . LEU A 1 98 ? 3.298 -0.473 3.866 1.00 90.56 98 LEU A C 1
ATOM 765 O O . LEU A 1 98 ? 4.263 -0.465 3.110 1.00 90.56 98 LEU A O 1
ATOM 769 N N . HIS A 1 99 ? 2.043 -0.509 3.402 1.00 88.50 99 HIS A N 1
ATOM 770 C CA . HIS A 1 99 ? 1.747 -0.532 1.966 1.00 88.50 99 HIS A CA 1
ATOM 771 C C . HIS A 1 99 ? 2.257 0.738 1.271 1.00 88.50 99 HIS A C 1
ATOM 773 O O . HIS A 1 99 ? 2.882 0.663 0.215 1.00 88.50 99 HIS A O 1
ATOM 779 N N . ARG A 1 100 ? 2.037 1.913 1.875 1.00 87.19 100 ARG A N 1
ATOM 780 C CA . ARG A 1 100 ? 2.535 3.188 1.341 1.00 87.19 100 ARG A CA 1
ATOM 781 C C . ARG A 1 100 ? 4.064 3.223 1.276 1.00 87.19 100 ARG A C 1
ATOM 783 O O . ARG A 1 100 ? 4.615 3.647 0.264 1.00 87.19 100 ARG A O 1
ATOM 790 N N . GLU A 1 101 ? 4.740 2.775 2.329 1.00 88.19 101 GLU A N 1
ATOM 791 C CA . GLU A 1 101 ? 6.205 2.708 2.384 1.00 88.19 101 GLU A CA 1
ATOM 792 C C . GLU A 1 101 ? 6.765 1.731 1.343 1.00 88.19 101 GLU A C 1
ATOM 794 O O . GLU A 1 101 ? 7.697 2.077 0.618 1.00 88.19 101 GLU A O 1
ATOM 799 N N . ALA A 1 102 ? 6.155 0.552 1.196 1.00 88.62 102 ALA A N 1
ATOM 800 C CA . ALA A 1 102 ? 6.550 -0.437 0.197 1.00 88.62 102 ALA A CA 1
ATOM 801 C C . ALA A 1 102 ? 6.409 0.097 -1.238 1.00 88.62 102 ALA A C 1
ATOM 803 O O . ALA A 1 102 ? 7.317 -0.076 -2.058 1.00 88.62 102 ALA A O 1
ATOM 804 N N . VAL A 1 103 ? 5.303 0.790 -1.537 1.00 88.50 103 VAL A N 1
ATOM 805 C CA . VAL A 1 103 ? 5.086 1.437 -2.839 1.00 88.50 103 VAL A CA 1
ATOM 806 C C . VAL A 1 103 ? 6.144 2.509 -3.090 1.00 88.50 103 VAL A C 1
ATOM 808 O O . VAL A 1 103 ? 6.777 2.489 -4.143 1.00 88.50 103 VAL A O 1
ATOM 811 N N . GLN A 1 104 ? 6.405 3.398 -2.127 1.00 87.81 104 GLN A N 1
ATOM 812 C CA . GLN A 1 104 ? 7.408 4.453 -2.297 1.00 87.81 104 GLN A CA 1
ATOM 813 C C . GLN A 1 104 ? 8.821 3.887 -2.487 1.00 87.81 104 GLN A C 1
ATOM 815 O O . GLN A 1 104 ? 9.575 4.377 -3.327 1.00 87.81 104 GLN A O 1
ATOM 820 N N . ASN A 1 105 ? 9.174 2.840 -1.741 1.00 91.38 105 ASN A N 1
ATOM 821 C CA . ASN A 1 105 ? 10.468 2.184 -1.882 1.00 91.38 105 ASN A CA 1
ATOM 822 C C . ASN A 1 105 ? 10.626 1.557 -3.274 1.00 91.38 105 ASN A C 1
ATOM 824 O O . ASN A 1 105 ? 11.623 1.791 -3.952 1.00 91.38 105 ASN A O 1
ATOM 828 N N . THR A 1 106 ? 9.600 0.839 -3.740 1.00 90.88 106 THR A N 1
ATOM 829 C CA . THR A 1 106 ? 9.576 0.250 -5.088 1.00 90.88 106 THR A CA 1
ATOM 830 C C . THR A 1 106 ? 9.706 1.325 -6.160 1.00 90.88 106 THR A C 1
ATOM 832 O O . THR A 1 106 ? 10.487 1.176 -7.097 1.00 90.88 106 THR A O 1
ATOM 835 N N . ILE A 1 107 ? 8.980 2.434 -6.002 1.00 90.19 107 ILE A N 1
ATOM 836 C CA . ILE A 1 107 ? 9.027 3.570 -6.919 1.00 90.19 107 ILE A CA 1
ATOM 837 C C . ILE A 1 107 ? 10.448 4.121 -7.039 1.00 90.19 107 ILE A C 1
ATOM 839 O O . ILE A 1 107 ? 10.960 4.281 -8.149 1.00 90.19 107 ILE A O 1
ATOM 843 N N . ASN A 1 108 ? 11.104 4.354 -5.903 1.00 91.06 108 ASN A N 1
ATOM 844 C CA . ASN A 1 108 ? 12.463 4.879 -5.867 1.00 91.06 108 ASN A CA 1
ATOM 845 C C . ASN A 1 108 ? 13.455 3.912 -6.530 1.00 91.06 108 ASN A C 1
ATOM 847 O O . ASN A 1 108 ? 14.254 4.333 -7.365 1.00 91.06 108 ASN A O 1
ATOM 851 N N . SER A 1 109 ? 13.380 2.615 -6.218 1.00 94.56 109 SER A N 1
ATOM 852 C CA . SER A 1 109 ? 14.254 1.608 -6.828 1.00 94.56 109 SER A CA 1
ATOM 853 C C . SER A 1 109 ? 14.048 1.493 -8.342 1.00 94.56 109 SER A C 1
ATOM 855 O O . SER A 1 109 ? 15.025 1.488 -9.089 1.00 94.56 109 SER A O 1
ATOM 857 N N . VAL A 1 110 ? 12.796 1.460 -8.814 1.00 93.69 110 VAL A N 1
ATOM 858 C CA . VAL A 1 110 ? 12.480 1.409 -10.253 1.00 93.69 110 VAL A CA 1
ATOM 859 C C . VAL A 1 110 ? 12.973 2.663 -10.969 1.00 93.69 110 VAL A C 1
ATOM 861 O O . VAL A 1 110 ? 13.541 2.547 -12.051 1.00 93.69 110 VAL A O 1
ATOM 864 N N . THR A 1 111 ? 12.835 3.842 -10.354 1.00 92.81 111 THR A N 1
ATOM 865 C CA . THR A 1 111 ? 13.327 5.101 -10.934 1.00 92.81 111 THR A CA 1
ATOM 866 C C . THR A 1 111 ? 14.836 5.037 -11.167 1.00 92.81 111 THR A C 1
ATOM 868 O O . THR A 1 111 ? 15.307 5.365 -12.253 1.00 92.81 111 THR A O 1
ATOM 871 N N . VAL A 1 112 ? 15.601 4.572 -10.173 1.00 95.38 112 VAL A N 1
ATOM 872 C CA . VAL A 1 112 ? 17.064 4.445 -10.283 1.00 95.38 112 VAL A CA 1
ATOM 873 C C . VAL A 1 112 ? 17.450 3.486 -11.410 1.00 95.38 112 VAL A C 1
ATOM 875 O O . VAL A 1 112 ? 18.302 3.816 -12.234 1.00 95.38 112 VAL A O 1
ATOM 878 N N . VAL A 1 113 ? 16.796 2.325 -11.488 1.00 96.25 113 VAL A N 1
ATOM 879 C CA . VAL A 1 113 ? 17.053 1.330 -12.540 1.00 96.25 113 VAL A CA 1
ATOM 880 C C . VAL A 1 113 ? 16.676 1.866 -13.927 1.00 96.25 113 VAL A C 1
ATOM 882 O O . VAL A 1 113 ? 17.431 1.686 -14.880 1.00 96.25 113 VAL A O 1
ATOM 885 N N . ALA A 1 114 ? 15.550 2.570 -14.054 1.00 96.25 114 ALA A N 1
ATOM 886 C CA . ALA A 1 114 ? 15.128 3.179 -15.312 1.00 96.25 114 ALA A CA 1
ATOM 887 C C . ALA A 1 114 ? 16.123 4.251 -15.786 1.00 96.25 114 ALA A C 1
ATOM 889 O O . ALA A 1 114 ? 16.536 4.238 -16.944 1.00 96.25 114 ALA A O 1
ATOM 890 N N . VAL A 1 115 ? 16.572 5.140 -14.894 1.00 95.62 115 VAL A N 1
ATOM 891 C CA . VAL A 1 115 ? 17.583 6.161 -15.222 1.00 95.62 115 VAL A CA 1
ATOM 892 C C . VAL A 1 115 ? 18.916 5.521 -15.617 1.00 95.62 115 VAL A C 1
ATOM 894 O O . VAL A 1 115 ? 19.576 6.003 -16.541 1.00 95.62 115 VAL A O 1
ATOM 897 N N . LEU A 1 116 ? 19.302 4.414 -14.977 1.00 96.62 116 LEU A N 1
ATOM 898 C CA . LEU A 1 116 ? 20.499 3.658 -15.341 1.00 96.62 116 LEU A CA 1
ATOM 899 C C . LEU A 1 116 ? 20.404 3.105 -16.772 1.00 96.62 116 LEU A C 1
ATOM 901 O O . LEU A 1 116 ? 21.318 3.326 -17.566 1.00 96.62 116 LEU A O 1
ATOM 905 N N . PHE A 1 117 ? 19.296 2.447 -17.129 1.00 95.81 117 PHE A N 1
ATOM 906 C CA . PHE A 1 117 ? 19.087 1.942 -18.491 1.00 95.81 117 PHE A CA 1
ATOM 907 C C . PHE A 1 117 ? 19.058 3.062 -19.530 1.00 95.81 117 PHE A C 1
ATOM 909 O O . PHE A 1 117 ? 19.722 2.945 -20.560 1.00 95.81 117 PHE A O 1
ATOM 916 N N . ALA A 1 118 ? 18.369 4.168 -19.239 1.00 95.25 118 ALA A N 1
ATOM 917 C CA . ALA A 1 118 ? 18.354 5.339 -20.110 1.00 95.25 118 ALA A CA 1
ATOM 918 C C . ALA A 1 118 ? 19.771 5.886 -20.345 1.00 95.25 118 ALA A C 1
ATOM 920 O O . ALA A 1 118 ? 20.129 6.192 -21.479 1.00 95.25 118 ALA A O 1
ATOM 921 N N . SER A 1 119 ? 20.596 5.956 -19.296 1.00 95.44 119 SER A N 1
ATOM 922 C CA . SER A 1 119 ? 21.978 6.444 -19.379 1.00 95.44 119 SER A CA 1
ATOM 923 C C . SER A 1 119 ? 22.870 5.520 -20.211 1.00 95.44 119 SER A C 1
ATOM 925 O O . SER A 1 119 ? 23.620 5.993 -21.063 1.00 95.44 119 SER A O 1
ATOM 927 N N . ILE A 1 120 ? 22.769 4.201 -20.005 1.00 95.12 120 ILE A N 1
ATOM 928 C CA . ILE A 1 120 ? 23.527 3.205 -20.778 1.00 95.12 120 ILE A CA 1
ATOM 929 C C . ILE A 1 120 ? 23.121 3.262 -22.254 1.00 95.12 120 ILE A C 1
ATOM 931 O O . ILE A 1 120 ? 23.990 3.330 -23.120 1.00 95.12 120 ILE A O 1
ATOM 935 N N . ALA A 1 121 ? 21.819 3.297 -22.542 1.00 94.38 121 ALA A N 1
ATOM 936 C CA . ALA A 1 121 ? 21.306 3.385 -23.905 1.00 94.38 121 ALA A CA 1
ATOM 937 C C . ALA A 1 121 ? 21.694 4.707 -24.589 1.00 94.38 121 ALA A C 1
ATOM 939 O O . ALA A 1 121 ? 22.043 4.721 -25.768 1.00 94.38 121 ALA A O 1
ATOM 940 N N . PHE A 1 122 ? 21.691 5.818 -23.848 1.00 93.56 122 PHE A N 1
ATOM 941 C CA . PHE A 1 122 ? 22.139 7.117 -24.345 1.00 93.56 122 PHE A CA 1
ATOM 942 C C . PHE A 1 122 ? 23.621 7.075 -24.736 1.00 93.56 122 PHE A C 1
ATOM 944 O O . PHE A 1 122 ? 23.978 7.441 -25.854 1.00 93.56 122 PHE A O 1
ATOM 951 N N . LEU A 1 123 ? 24.483 6.562 -23.853 1.00 92.75 123 LEU A N 1
ATOM 952 C CA . LEU A 1 123 ? 25.905 6.393 -24.157 1.00 92.75 123 LEU A CA 1
ATOM 953 C C . LEU A 1 123 ? 26.118 5.455 -25.350 1.00 92.75 123 LEU A C 1
ATOM 955 O O . LEU A 1 123 ? 26.919 5.760 -26.224 1.00 92.75 123 LEU A O 1
ATOM 959 N N . ALA A 1 124 ? 25.367 4.360 -25.428 1.00 89.06 124 ALA A N 1
ATOM 960 C CA . ALA A 1 124 ? 25.446 3.401 -26.523 1.00 89.06 124 ALA A CA 1
ATOM 961 C C . ALA A 1 124 ? 25.106 4.008 -27.898 1.00 89.06 124 ALA A C 1
ATOM 963 O O . ALA A 1 124 ? 25.725 3.642 -28.895 1.00 89.06 124 ALA A O 1
ATOM 964 N N . ILE A 1 125 ? 24.136 4.926 -27.966 1.00 87.38 125 ILE A N 1
ATOM 965 C CA . ILE A 1 125 ? 23.707 5.553 -29.227 1.00 87.38 125 ILE A CA 1
ATOM 966 C C . ILE A 1 125 ? 24.633 6.703 -29.632 1.00 87.38 125 ILE A C 1
ATOM 968 O O . ILE A 1 125 ? 24.961 6.836 -30.808 1.00 87.38 125 ILE A O 1
ATOM 972 N N . PHE A 1 126 ? 25.029 7.552 -28.680 1.00 84.94 126 PHE A N 1
ATOM 973 C CA . PHE A 1 126 ? 25.729 8.805 -28.986 1.00 84.94 126 PHE A CA 1
ATOM 974 C C . PHE A 1 126 ? 27.256 8.704 -28.884 1.00 84.94 126 PHE A C 1
ATOM 976 O O . PHE A 1 126 ? 27.963 9.542 -29.444 1.00 84.94 126 PHE A O 1
ATOM 983 N N . ASN A 1 127 ? 27.787 7.678 -28.214 1.00 83.75 127 ASN A N 1
ATOM 984 C CA . ASN A 1 127 ? 29.223 7.483 -28.024 1.00 83.75 127 ASN A CA 1
ATOM 985 C C . ASN A 1 127 ? 29.722 6.258 -28.804 1.00 83.75 127 ASN A C 1
ATOM 987 O O . ASN A 1 127 ? 29.799 5.145 -28.289 1.00 83.75 127 ASN A O 1
ATOM 991 N N . LEU A 1 128 ? 30.099 6.490 -30.064 1.00 75.19 128 LEU A N 1
ATOM 992 C CA . LEU A 1 128 ? 30.709 5.500 -30.956 1.00 75.19 128 LEU A CA 1
ATOM 993 C C . LEU A 1 128 ? 32.182 5.865 -31.205 1.00 75.19 128 LEU A C 1
ATOM 995 O O . LEU A 1 128 ? 32.493 6.577 -32.165 1.00 75.19 128 LEU A O 1
ATOM 999 N N . PRO A 1 129 ? 33.110 5.436 -30.328 1.00 65.62 129 PRO A N 1
ATOM 1000 C CA . PRO A 1 129 ? 34.516 5.802 -30.443 1.00 65.62 129 PRO A CA 1
ATOM 1001 C C . PRO A 1 129 ? 35.124 5.238 -31.733 1.00 65.62 129 PRO A C 1
ATOM 1003 O O . PRO A 1 129 ? 35.026 4.046 -32.017 1.00 65.62 129 PRO A O 1
ATOM 1006 N N . GLY A 1 130 ? 35.768 6.111 -32.513 1.00 63.72 130 GLY A N 1
ATOM 1007 C CA . GLY A 1 130 ? 36.557 5.727 -33.688 1.00 63.72 130 GLY A CA 1
ATOM 1008 C C . GLY A 1 130 ? 35.759 5.307 -34.925 1.00 63.72 130 GLY A C 1
ATOM 1009 O O . GLY A 1 130 ? 36.353 4.779 -35.859 1.00 63.72 130 GLY A O 1
ATOM 1010 N N . GLN A 1 131 ? 34.439 5.525 -34.953 1.00 65.12 131 GLN A N 1
ATOM 1011 C CA . GLN A 1 131 ? 33.601 5.087 -36.073 1.00 65.12 131 GLN A CA 1
ATOM 1012 C C . GLN A 1 131 ? 33.067 6.216 -36.950 1.00 65.12 131 GLN A C 1
ATOM 1014 O O . GLN A 1 131 ? 32.405 5.912 -37.921 1.00 65.12 131 GLN A O 1
ATOM 1019 N N . TYR A 1 132 ? 33.331 7.494 -36.697 1.00 78.50 132 TYR A N 1
ATOM 1020 C CA . TYR A 1 132 ? 32.785 8.553 -37.556 1.00 78.50 132 TYR A CA 1
ATOM 1021 C C . TYR A 1 132 ? 33.700 8.850 -38.749 1.00 78.50 132 TYR A C 1
ATOM 1023 O O . TYR A 1 132 ? 34.911 8.996 -38.589 1.00 78.50 132 TYR A O 1
ATOM 1031 N N . ILE A 1 133 ? 33.123 8.970 -39.945 1.00 79.12 133 ILE A N 1
ATOM 1032 C CA . ILE A 1 133 ? 33.836 9.460 -41.130 1.00 79.12 133 ILE A CA 1
ATOM 1033 C C . ILE A 1 133 ? 34.230 10.921 -40.866 1.00 79.12 133 ILE A C 1
ATOM 1035 O O . ILE A 1 133 ? 33.374 11.734 -40.522 1.00 79.12 133 ILE A O 1
ATOM 1039 N N . MET A 1 134 ? 35.518 11.249 -40.980 1.00 75.56 134 MET A N 1
ATOM 1040 C CA . MET A 1 134 ? 36.049 12.580 -40.637 1.00 75.56 134 MET A CA 1
ATOM 1041 C C . MET A 1 134 ? 36.092 13.546 -41.831 1.00 75.56 134 MET A C 1
ATOM 1043 O O . MET A 1 134 ? 36.045 14.755 -41.632 1.00 75.56 134 MET A O 1
ATOM 1047 N N . GLU A 1 135 ? 36.157 13.036 -43.066 1.00 78.69 135 GLU A N 1
ATOM 1048 C CA . GLU A 1 135 ? 36.362 13.844 -44.276 1.00 78.69 135 GLU A CA 1
ATOM 1049 C C . GLU A 1 135 ? 35.415 13.437 -45.418 1.00 78.69 135 GLU A C 1
ATOM 1051 O O . GLU A 1 135 ? 35.018 12.277 -45.544 1.00 78.69 135 GLU A O 1
ATOM 1056 N N . GLY A 1 136 ? 35.065 14.402 -46.276 1.00 79.00 136 GLY A N 1
ATOM 1057 C CA . GLY A 1 136 ? 34.215 14.201 -47.455 1.00 79.00 136 GLY A CA 1
ATOM 1058 C C . GLY A 1 136 ? 32.708 14.422 -47.222 1.00 79.00 136 GLY A C 1
ATOM 1059 O O . GLY A 1 136 ? 32.289 14.814 -46.134 1.00 79.00 136 GLY A O 1
ATOM 1060 N N . PRO A 1 137 ? 31.857 14.171 -48.239 1.00 78.44 137 PRO A N 1
ATOM 1061 C CA . PRO A 1 137 ? 30.415 14.470 -48.195 1.00 78.44 137 PRO A CA 1
ATOM 1062 C C . PRO A 1 137 ? 29.615 13.674 -47.1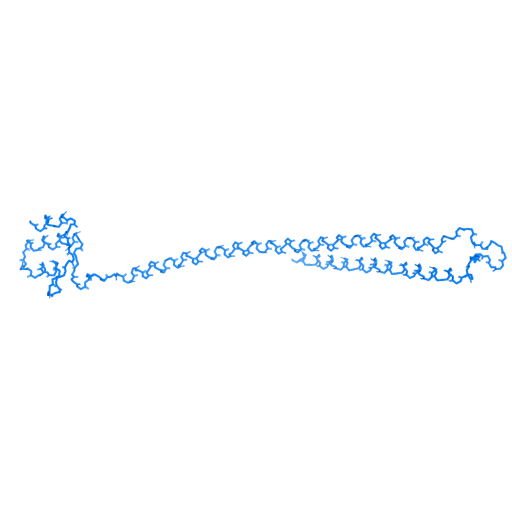51 1.00 78.44 137 PRO A C 1
ATOM 1064 O O . PRO A 1 137 ? 28.463 13.998 -46.886 1.00 78.44 137 PRO A O 1
ATOM 1067 N N . GLN A 1 138 ? 30.202 12.608 -46.602 1.00 76.62 138 GLN A N 1
ATOM 1068 C CA . GLN A 1 138 ? 29.594 11.696 -45.624 1.00 76.62 138 GLN A CA 1
ATOM 1069 C C . GLN A 1 138 ? 30.195 11.869 -44.218 1.00 76.62 138 GLN A C 1
ATOM 1071 O O . GLN A 1 138 ? 30.019 11.000 -43.360 1.00 76.62 138 GLN A O 1
ATOM 1076 N N . ALA A 1 139 ? 30.932 12.960 -43.981 1.00 77.75 139 ALA A N 1
ATOM 1077 C CA . ALA A 1 139 ? 31.508 13.252 -42.677 1.00 77.75 139 ALA A CA 1
ATOM 1078 C C . ALA A 1 139 ? 30.417 13.266 -41.586 1.00 77.75 139 ALA A C 1
ATOM 1080 O O . ALA A 1 139 ? 29.348 13.848 -41.762 1.00 77.75 139 ALA A O 1
ATOM 1081 N N . GLY A 1 140 ? 30.671 12.581 -40.470 1.00 74.00 140 GLY A N 1
ATOM 1082 C CA . GLY A 1 140 ? 29.714 12.384 -39.375 1.00 74.00 140 GLY A CA 1
ATOM 1083 C C . GLY A 1 140 ? 28.877 11.099 -39.451 1.00 74.00 140 GLY A C 1
ATOM 1084 O O . GLY A 1 140 ? 28.253 10.736 -38.454 1.00 74.00 140 GLY A O 1
ATOM 1085 N N . LYS A 1 141 ? 28.886 10.353 -40.566 1.00 78.12 141 LYS A N 1
ATOM 1086 C CA . LYS A 1 141 ? 28.276 9.010 -40.624 1.00 78.12 141 LYS A CA 1
ATOM 1087 C C . LYS A 1 141 ? 29.154 8.000 -39.873 1.00 78.12 141 LYS A C 1
ATOM 1089 O O . LYS A 1 141 ? 30.379 8.062 -39.967 1.00 78.12 141 LYS A O 1
ATOM 1094 N N . SER A 1 142 ? 28.541 7.054 -39.152 1.00 78.31 142 SER A N 1
ATOM 1095 C CA . SER A 1 142 ? 29.281 5.917 -38.587 1.00 78.31 142 SER A CA 1
ATOM 1096 C C . SER A 1 142 ? 29.724 4.950 -39.699 1.00 78.31 142 SER A C 1
ATOM 1098 O O . SER A 1 142 ? 28.928 4.574 -40.555 1.00 78.31 142 SER A O 1
ATOM 1100 N N . ASN A 1 143 ? 30.974 4.499 -39.664 1.00 76.56 143 ASN A N 1
ATOM 1101 C CA . ASN A 1 143 ? 31.611 3.555 -40.580 1.00 76.56 143 ASN A CA 1
ATOM 1102 C C . ASN A 1 143 ? 30.910 2.187 -40.566 1.00 76.56 143 ASN A C 1
ATOM 1104 O O . ASN A 1 143 ? 30.960 1.440 -41.535 1.00 76.56 143 ASN A O 1
ATOM 1108 N N . ILE A 1 144 ? 30.217 1.876 -39.467 1.00 80.38 144 ILE A N 1
ATOM 1109 C CA . ILE A 1 144 ? 29.454 0.640 -39.269 1.00 80.38 144 ILE A CA 1
ATOM 1110 C C . ILE A 1 144 ? 27.939 0.847 -39.469 1.00 80.38 144 ILE A C 1
ATOM 1112 O O . ILE A 1 144 ? 27.157 -0.090 -39.325 1.00 80.38 144 ILE A O 1
ATOM 1116 N N . ALA A 1 145 ? 27.503 2.042 -39.884 1.00 77.94 145 ALA A N 1
ATOM 1117 C CA . ALA A 1 145 ? 26.083 2.369 -40.052 1.00 77.94 145 ALA A CA 1
ATOM 1118 C C . ALA A 1 145 ? 25.329 1.447 -41.030 1.00 77.94 145 ALA A C 1
ATOM 1120 O O . ALA A 1 145 ? 24.127 1.229 -40.868 1.00 77.94 145 ALA A O 1
ATOM 1121 N N . ASP A 1 146 ? 26.029 0.890 -42.020 1.00 79.12 146 ASP A N 1
ATOM 1122 C CA . ASP A 1 146 ? 25.434 0.017 -43.037 1.00 79.12 146 ASP A CA 1
ATOM 1123 C C . ASP A 1 146 ? 25.352 -1.458 -42.583 1.00 79.12 146 ASP A C 1
ATOM 1125 O O . ASP A 1 146 ? 24.756 -2.291 -43.268 1.00 79.12 146 ASP A O 1
ATOM 1129 N N . HIS A 1 147 ? 25.884 -1.805 -41.401 1.00 86.12 147 HIS A N 1
ATOM 1130 C CA . HIS A 1 147 ? 25.721 -3.142 -40.833 1.00 86.12 147 HIS A CA 1
ATOM 1131 C C . HIS A 1 147 ? 24.348 -3.320 -40.179 1.00 86.12 147 HIS A C 1
ATOM 1133 O O . HIS A 1 147 ? 23.972 -2.603 -39.251 1.00 86.12 147 HIS A O 1
ATOM 1139 N N . VAL A 1 148 ? 23.648 -4.386 -40.573 1.00 87.81 148 VAL A N 1
ATOM 1140 C CA . VAL A 1 148 ? 22.337 -4.771 -40.017 1.00 87.81 148 VAL A CA 1
ATOM 1141 C C . VAL A 1 148 ? 22.375 -4.909 -38.488 1.00 87.81 148 VAL A C 1
ATOM 1143 O O . VAL A 1 148 ? 21.460 -4.460 -37.802 1.00 87.81 148 VAL A O 1
ATOM 1146 N N . GLY A 1 149 ? 23.457 -5.465 -37.929 1.00 86.81 149 GLY A N 1
ATOM 1147 C CA . GLY A 1 149 ? 23.620 -5.595 -36.476 1.00 86.81 149 GLY A CA 1
ATOM 1148 C C . GLY A 1 149 ? 23.639 -4.248 -35.744 1.00 86.81 149 GLY A C 1
ATOM 1149 O O . GLY A 1 149 ? 23.058 -4.128 -34.668 1.00 86.81 149 GLY A O 1
ATOM 1150 N N . PHE A 1 150 ? 24.234 -3.218 -36.350 1.00 85.75 150 PHE A N 1
ATOM 1151 C CA . PHE A 1 150 ? 24.269 -1.870 -35.787 1.00 85.75 150 PHE A CA 1
ATOM 1152 C C . PHE A 1 150 ? 22.904 -1.177 -35.868 1.00 85.75 150 PHE A C 1
ATOM 1154 O O . PHE A 1 150 ? 22.485 -0.533 -34.911 1.00 85.75 150 PHE A O 1
ATOM 1161 N N . GLN A 1 151 ? 22.156 -1.377 -36.955 1.00 86.50 151 GLN A N 1
ATOM 1162 C CA . GLN A 1 151 ? 20.793 -0.849 -37.077 1.00 86.50 151 GLN A CA 1
ATOM 1163 C C . GLN A 1 151 ? 19.853 -1.442 -36.018 1.00 86.50 151 GLN A C 1
ATOM 1165 O O . GLN A 1 151 ? 19.113 -0.705 -35.364 1.00 86.50 151 GLN A O 1
ATOM 1170 N N . ILE A 1 152 ? 19.931 -2.758 -35.789 1.00 91.75 152 ILE A N 1
ATOM 1171 C CA . ILE A 1 152 ? 19.170 -3.434 -34.727 1.00 9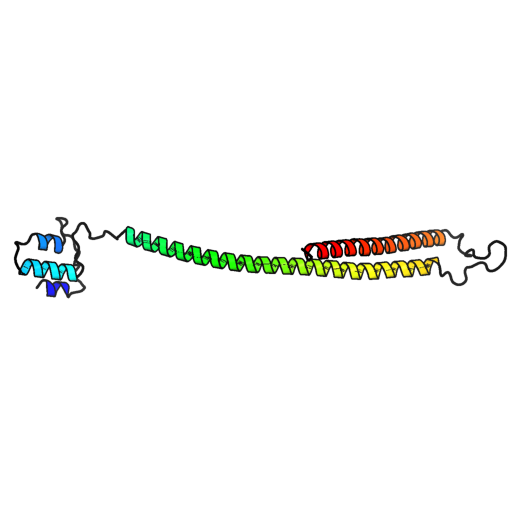1.75 152 ILE A CA 1
ATOM 1172 C C . ILE A 1 152 ? 19.613 -2.930 -33.348 1.00 91.75 152 ILE A C 1
ATOM 1174 O O . ILE A 1 152 ? 18.770 -2.626 -32.507 1.00 91.75 152 ILE A O 1
ATOM 1178 N N . PHE A 1 153 ? 20.921 -2.782 -33.119 1.00 90.12 153 PHE A N 1
ATOM 1179 C CA . PHE A 1 153 ? 21.462 -2.232 -31.876 1.00 90.12 153 PHE A CA 1
ATOM 1180 C C . PHE A 1 153 ? 20.938 -0.819 -31.586 1.00 90.12 153 PHE A C 1
ATOM 1182 O O . PHE A 1 153 ? 20.473 -0.558 -30.475 1.00 90.12 153 PHE A O 1
ATOM 1189 N N . CYS A 1 154 ? 20.960 0.082 -32.571 1.00 89.50 154 CYS A N 1
ATOM 1190 C CA . CYS A 1 154 ? 20.431 1.436 -32.421 1.00 89.50 154 CYS A CA 1
ATOM 1191 C C . CYS A 1 154 ? 18.925 1.431 -32.140 1.00 89.50 154 CYS A C 1
ATOM 1193 O O . CYS A 1 154 ? 18.472 2.162 -31.262 1.00 89.50 154 CYS A O 1
ATOM 1195 N N . LEU A 1 155 ? 18.153 0.587 -32.829 1.00 93.12 155 LEU A N 1
ATOM 1196 C CA . LEU A 1 155 ? 16.708 0.481 -32.626 1.00 93.12 155 LEU A CA 1
ATOM 1197 C C . LEU A 1 155 ? 16.363 -0.039 -31.219 1.00 93.12 155 LEU A C 1
ATOM 1199 O O . LEU A 1 155 ? 15.528 0.543 -30.523 1.00 93.12 155 LEU A O 1
ATOM 1203 N N . LEU A 1 156 ? 17.044 -1.088 -30.755 1.00 94.69 156 LEU A N 1
ATOM 1204 C CA . LEU A 1 156 ? 16.850 -1.639 -29.411 1.00 94.69 156 LEU A CA 1
ATOM 1205 C C . LEU A 1 156 ? 17.270 -0.653 -28.309 1.00 94.69 156 LEU A C 1
ATOM 1207 O O . LEU A 1 156 ? 16.539 -0.469 -27.340 1.00 94.69 156 LEU A O 1
ATOM 1211 N N . ASN A 1 157 ? 18.405 0.036 -28.455 1.00 94.31 157 ASN A N 1
ATOM 1212 C CA . ASN A 1 157 ? 18.808 1.050 -27.476 1.00 94.31 157 ASN A CA 1
ATOM 1213 C C . ASN A 1 157 ? 17.867 2.263 -27.494 1.00 94.31 157 ASN A C 1
ATOM 1215 O O . ASN A 1 157 ? 17.541 2.794 -26.436 1.00 94.31 157 ASN A O 1
ATOM 1219 N N . SER A 1 158 ? 17.385 2.687 -28.666 1.00 94.81 158 SER A N 1
ATOM 1220 C CA . SER A 1 158 ? 16.464 3.823 -28.773 1.00 94.81 158 SER A CA 1
ATOM 1221 C C . SER A 1 158 ? 15.119 3.518 -28.109 1.00 94.81 158 SER A C 1
ATOM 1223 O O . SER A 1 158 ? 14.614 4.326 -27.328 1.00 94.81 158 SER A O 1
ATOM 1225 N N . THR A 1 159 ? 14.576 2.318 -28.336 1.00 95.69 159 THR A N 1
ATOM 1226 C CA . THR A 1 159 ? 13.353 1.858 -27.657 1.00 95.69 159 THR A CA 1
ATOM 1227 C C . THR A 1 159 ? 13.554 1.718 -26.148 1.00 95.69 159 THR A C 1
ATOM 1229 O O . THR A 1 159 ? 12.710 2.192 -25.390 1.00 95.69 159 THR A O 1
ATOM 1232 N N . SER A 1 160 ? 14.684 1.156 -25.702 1.00 95.69 160 SER A N 1
ATOM 1233 C CA . SER A 1 160 ? 15.050 1.080 -24.280 1.00 95.69 160 SER A CA 1
ATOM 1234 C C . SER A 1 160 ? 15.078 2.466 -23.630 1.00 95.69 160 SER A C 1
ATOM 1236 O O . SER A 1 160 ? 14.392 2.698 -22.636 1.00 95.69 160 SER A O 1
ATOM 1238 N N . LEU A 1 161 ? 15.772 3.427 -24.250 1.00 95.81 161 LEU A N 1
ATOM 1239 C CA . LEU A 1 161 ? 15.853 4.808 -23.778 1.00 95.81 161 LEU A CA 1
ATOM 1240 C C . LEU A 1 161 ? 14.466 5.450 -23.662 1.00 95.81 161 LEU A C 1
ATOM 1242 O O . LEU A 1 161 ? 14.151 6.058 -22.639 1.00 95.81 161 LEU A O 1
ATOM 1246 N N . PHE A 1 162 ? 13.623 5.295 -24.685 1.00 96.25 162 PHE A N 1
ATOM 1247 C CA . PHE A 1 162 ? 12.286 5.884 -24.692 1.00 96.25 162 PHE A CA 1
ATOM 1248 C C . PHE A 1 162 ? 11.384 5.282 -23.609 1.00 96.25 162 PHE A C 1
ATOM 1250 O O . PHE A 1 162 ? 10.740 6.021 -22.865 1.00 96.25 162 PHE A O 1
ATOM 1257 N N . ILE A 1 163 ? 11.373 3.952 -23.473 1.00 96.31 163 ILE A N 1
ATOM 1258 C CA . ILE A 1 163 ? 10.588 3.256 -22.447 1.00 96.31 163 ILE A CA 1
ATOM 1259 C C . ILE A 1 163 ? 11.079 3.647 -21.049 1.00 96.31 163 ILE A C 1
ATOM 1261 O O . ILE A 1 163 ? 10.263 3.976 -20.189 1.00 96.31 163 ILE A O 1
ATOM 1265 N N . SER A 1 164 ? 12.394 3.674 -20.816 1.00 96.69 164 SER A N 1
ATOM 1266 C CA . SER A 1 164 ? 12.969 4.076 -19.529 1.00 96.69 164 SER A CA 1
ATOM 1267 C C . SER A 1 164 ? 12.591 5.507 -19.140 1.00 96.69 164 SER A C 1
ATOM 1269 O O . SER A 1 164 ? 12.199 5.742 -17.998 1.00 96.69 164 SER A O 1
ATOM 1271 N N . LEU A 1 165 ? 12.637 6.460 -20.077 1.00 95.19 165 LEU A N 1
ATOM 1272 C CA . LEU A 1 165 ? 12.203 7.834 -19.812 1.00 95.19 165 LEU A CA 1
ATOM 1273 C C . LEU A 1 165 ? 10.690 7.929 -19.580 1.00 95.19 165 LEU A C 1
ATOM 1275 O O . LEU A 1 165 ? 10.259 8.629 -18.665 1.00 95.19 165 LEU A O 1
ATOM 1279 N N . ALA A 1 166 ? 9.881 7.205 -20.357 1.00 95.31 166 ALA A N 1
ATOM 1280 C CA . ALA A 1 166 ? 8.432 7.181 -20.185 1.00 95.31 166 ALA A CA 1
ATOM 1281 C C . ALA A 1 166 ? 8.033 6.664 -18.795 1.00 95.31 166 ALA A C 1
ATOM 1283 O O . ALA A 1 166 ? 7.192 7.276 -18.137 1.00 95.31 166 ALA A O 1
ATOM 1284 N N . VAL A 1 167 ? 8.680 5.595 -18.312 1.00 94.12 167 VAL A N 1
ATOM 1285 C CA . VAL A 1 167 ? 8.480 5.076 -16.949 1.00 94.12 167 VAL A CA 1
ATOM 1286 C C . VAL A 1 167 ? 8.758 6.163 -15.912 1.00 94.12 167 VAL A C 1
ATOM 1288 O O . VAL A 1 167 ? 7.917 6.394 -15.047 1.00 94.12 167 VAL A O 1
ATOM 1291 N N . VAL A 1 168 ? 9.879 6.882 -16.026 1.00 93.31 168 VAL A N 1
ATOM 1292 C CA . VAL A 1 168 ? 10.235 7.964 -15.090 1.00 93.31 168 VAL A CA 1
ATOM 1293 C C . VAL A 1 168 ? 9.202 9.096 -15.118 1.00 93.31 168 VAL A C 1
ATOM 1295 O O . VAL A 1 168 ? 8.788 9.581 -14.066 1.00 93.31 168 VAL A O 1
ATOM 1298 N N . VAL A 1 169 ? 8.724 9.497 -16.298 1.00 93.00 169 VAL A N 1
ATOM 1299 C CA . VAL A 1 169 ? 7.700 10.547 -16.433 1.00 93.00 169 VAL A CA 1
ATOM 1300 C C . VAL A 1 169 ? 6.370 10.119 -15.808 1.00 93.00 169 VAL A C 1
ATOM 1302 O O . VAL A 1 169 ? 5.781 10.879 -15.034 1.00 93.00 169 VAL A O 1
ATOM 1305 N N . VAL A 1 170 ? 5.902 8.902 -16.097 1.00 91.94 170 VAL A N 1
ATOM 1306 C CA . VAL A 1 170 ? 4.680 8.337 -15.495 1.00 91.94 170 VAL A CA 1
ATOM 1307 C C . VAL A 1 170 ? 4.819 8.262 -13.975 1.00 91.94 170 VAL A C 1
ATOM 1309 O O . VAL A 1 170 ? 3.905 8.614 -13.234 1.00 91.94 170 VAL A O 1
ATOM 1312 N N . GLN A 1 171 ? 5.991 7.865 -13.495 1.00 89.31 171 GLN A N 1
ATOM 1313 C CA . GLN A 1 171 ? 6.274 7.747 -12.075 1.00 89.31 171 GLN A CA 1
ATOM 1314 C C . GLN A 1 171 ? 6.224 9.103 -11.363 1.00 89.31 171 GLN A C 1
ATOM 1316 O O . GLN A 1 171 ? 5.519 9.244 -10.364 1.00 89.31 171 GLN A O 1
ATOM 1321 N N . ILE A 1 172 ? 6.891 10.125 -11.905 1.00 87.94 172 ILE A N 1
ATOM 1322 C CA . ILE A 1 172 ? 6.871 11.486 -11.347 1.00 87.94 172 ILE A CA 1
ATOM 1323 C C . ILE A 1 172 ? 5.449 12.062 -11.361 1.00 87.94 172 ILE A C 1
ATOM 1325 O O . ILE A 1 172 ? 5.015 12.665 -10.377 1.00 87.94 172 ILE A O 1
ATOM 1329 N N . THR A 1 173 ? 4.702 11.866 -12.450 1.00 88.88 173 THR A N 1
ATOM 1330 C CA . THR A 1 173 ? 3.340 12.405 -12.593 1.00 88.88 173 THR A CA 1
ATOM 1331 C C . THR A 1 173 ? 2.337 11.740 -11.649 1.00 88.88 173 THR A C 1
ATOM 1333 O O . THR A 1 173 ? 1.585 12.450 -10.978 1.00 88.88 173 THR A O 1
ATOM 1336 N N . LEU A 1 174 ? 2.356 10.409 -11.515 1.00 83.56 174 LEU A N 1
ATOM 1337 C CA . LEU A 1 174 ? 1.482 9.688 -10.582 1.00 83.56 174 LEU A CA 1
ATOM 1338 C C . LEU A 1 174 ? 1.798 10.015 -9.116 1.00 83.56 174 LEU A C 1
ATOM 1340 O O . LEU A 1 174 ? 0.882 10.265 -8.332 1.00 83.56 174 LEU A O 1
ATOM 1344 N N . VAL A 1 175 ? 3.080 10.083 -8.743 1.00 80.44 175 VAL A N 1
ATOM 1345 C CA . VAL A 1 175 ? 3.499 10.447 -7.376 1.00 80.44 175 VAL A CA 1
ATOM 1346 C C . VAL A 1 175 ? 3.087 11.880 -7.032 1.00 80.44 175 VAL A C 1
ATOM 1348 O O . VAL A 1 175 ? 2.603 12.150 -5.926 1.00 80.44 175 VAL A O 1
ATOM 1351 N N . ALA A 1 176 ? 3.239 12.811 -7.978 1.00 78.81 176 ALA A N 1
ATOM 1352 C CA . ALA A 1 176 ? 2.793 14.187 -7.797 1.00 78.81 176 ALA A CA 1
ATOM 1353 C C . ALA A 1 176 ? 1.270 14.270 -7.607 1.00 78.81 176 ALA A C 1
ATOM 1355 O O . ALA A 1 176 ? 0.806 15.071 -6.792 1.00 78.81 176 ALA A O 1
ATOM 1356 N N . TRP A 1 177 ? 0.499 13.438 -8.314 1.00 76.75 177 TRP A N 1
ATOM 1357 C CA . TRP A 1 177 ? -0.953 13.371 -8.164 1.00 76.75 177 TRP A CA 1
ATOM 1358 C C . TRP A 1 177 ? -1.373 12.870 -6.779 1.00 76.75 177 TRP A C 1
ATOM 1360 O O . TRP A 1 177 ? -2.146 13.547 -6.101 1.00 76.75 177 TRP A O 1
ATOM 1370 N N . ASP A 1 178 ? -0.819 11.745 -6.313 1.00 74.44 178 ASP A N 1
ATOM 1371 C CA . ASP A 1 178 ? -1.141 11.196 -4.987 1.00 74.44 178 ASP A CA 1
ATOM 1372 C C . ASP A 1 178 ? -0.756 12.183 -3.871 1.00 74.44 178 ASP A C 1
ATOM 1374 O O . ASP A 1 178 ? -1.536 12.466 -2.964 1.00 74.44 178 ASP A O 1
ATOM 1378 N N . THR A 1 179 ? 0.400 12.841 -3.989 1.00 72.19 179 THR A N 1
ATOM 1379 C CA . THR A 1 179 ? 0.832 13.855 -3.012 1.00 72.19 179 THR A CA 1
ATOM 1380 C C . THR A 1 179 ? -0.092 15.079 -2.981 1.00 72.19 179 THR A C 1
ATOM 1382 O O . THR A 1 179 ? -0.372 15.617 -1.906 1.00 72.19 179 THR A O 1
ATOM 1385 N N . ARG A 1 180 ? -0.585 15.536 -4.140 1.00 69.81 180 ARG A N 1
ATOM 1386 C CA . ARG A 1 180 ? -1.537 16.657 -4.229 1.00 69.81 180 ARG A CA 1
ATOM 1387 C C . ARG A 1 180 ? -2.892 16.292 -3.635 1.00 69.81 180 ARG A C 1
ATOM 1389 O O . ARG A 1 180 ? -3.417 17.074 -2.843 1.00 69.81 180 ARG A O 1
ATOM 1396 N N . ALA A 1 181 ? -3.403 15.105 -3.956 1.00 66.62 181 ALA A N 1
ATOM 1397 C CA . ALA A 1 181 ? -4.635 14.590 -3.373 1.00 66.62 181 ALA A CA 1
ATOM 1398 C C . ALA A 1 181 ? -4.515 14.526 -1.843 1.00 66.62 181 ALA A C 1
ATOM 1400 O O . ALA A 1 181 ? -5.361 15.066 -1.139 1.00 66.62 181 ALA A O 1
ATOM 1401 N N . GLN A 1 182 ? -3.406 13.987 -1.325 1.00 63.19 182 GLN A N 1
ATOM 1402 C CA . GLN A 1 182 ? -3.127 13.893 0.113 1.00 63.19 182 GLN A CA 1
ATOM 1403 C C . GLN A 1 182 ? -3.015 15.256 0.814 1.00 63.19 182 GLN A C 1
ATOM 1405 O O . GLN A 1 182 ? -3.364 15.357 1.986 1.00 63.19 182 GLN A O 1
ATOM 1410 N N . ARG A 1 183 ? -2.550 16.315 0.137 1.00 67.38 183 ARG A N 1
ATOM 1411 C CA . ARG A 1 183 ? -2.525 17.668 0.723 1.00 67.38 183 ARG A CA 1
ATOM 1412 C C . ARG A 1 183 ? -3.914 18.302 0.806 1.00 67.38 183 ARG A C 1
ATOM 1414 O O . ARG A 1 183 ? -4.205 18.931 1.815 1.00 67.38 183 ARG A O 1
ATOM 1421 N N . G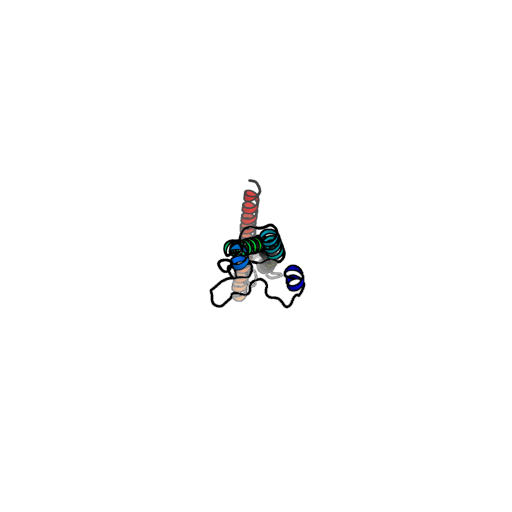LN A 1 184 ? -4.766 18.120 -0.205 1.00 64.81 184 GLN A N 1
ATOM 1422 C CA . GLN A 1 184 ? -6.113 18.711 -0.214 1.00 64.81 184 GLN A CA 1
ATOM 1423 C C . GLN A 1 184 ? -7.027 18.151 0.884 1.00 64.81 184 GLN A C 1
ATOM 1425 O O . GLN A 1 184 ? -7.828 18.897 1.433 1.00 64.81 184 GLN A O 1
ATOM 1430 N N . ILE A 1 185 ? -6.890 16.871 1.245 1.00 62.38 185 ILE A N 1
ATOM 1431 C CA . ILE A 1 185 ? -7.666 16.265 2.346 1.00 62.38 185 ILE A CA 1
ATOM 1432 C C . ILE A 1 185 ? -7.212 16.689 3.752 1.00 62.38 185 ILE A C 1
ATOM 1434 O O . ILE A 1 185 ? -7.952 16.459 4.700 1.00 62.38 185 ILE A O 1
ATOM 1438 N N . VAL A 1 186 ? -6.020 17.275 3.914 1.00 63.62 186 VAL A N 1
ATOM 1439 C CA . VAL A 1 186 ? -5.502 17.724 5.227 1.00 63.62 186 VAL A CA 1
ATOM 1440 C C . VAL A 1 186 ? -5.731 19.225 5.449 1.00 63.62 186 VAL A C 1
ATOM 1442 O O . VAL A 1 186 ? -5.675 19.694 6.579 1.00 63.62 186 VAL A O 1
ATOM 1445 N N . SER A 1 187 ? -6.000 19.990 4.387 1.00 61.22 187 SER A N 1
ATOM 1446 C CA . SER A 1 187 ? -6.262 21.434 4.450 1.00 61.22 187 SER A CA 1
ATOM 1447 C C . SER A 1 187 ? -7.743 21.804 4.633 1.00 61.22 187 SER A C 1
ATOM 1449 O O . SER A 1 187 ? -8.108 22.938 4.329 1.00 61.22 187 SER A O 1
ATOM 1451 N N . VAL A 1 188 ? -8.590 20.865 5.070 1.00 45.50 188 VAL A N 1
ATOM 1452 C CA . VAL A 1 188 ? -10.019 21.076 5.373 1.00 45.50 188 VAL A CA 1
ATOM 1453 C C . VAL A 1 188 ? -10.276 20.771 6.839 1.00 45.50 188 VAL A C 1
ATOM 1455 O O . VAL A 1 188 ? -9.790 19.714 7.299 1.00 45.50 188 VAL A O 1
#

Organism: NCBI:txid97028